Protein AF-0000000082915934 (afdb_homodimer)

Sequence (228 aa):
MSSLVAPVHKVIPGTGFVVDGFRHSQPAATAYFLTHGHSDHYAGITANWCAGPIYCSHITARLILHLLGVQPQYVHGLDLHKPYVIHGTEVTLVEANHCPGAVQLLFRLADGRKMSSLVAPVHKVIPGTGFVVDGFRHSQPAATAYFLTHGHSDHYAGITANWCAGPIYCSHITARLILHLLGVQPQYVHGLDLHKPYVIHGTEVTLVEANHCPGAVQLLFRLADGRK

Structure (mmCIF, N/CA/C/O backbone):
data_AF-0000000082915934-model_v1
#
loop_
_entity.id
_entity.type
_entity.pdbx_description
1 polymer 'Lactamase_B domain-containing protein'
#
loop_
_atom_site.group_PDB
_atom_site.id
_atom_site.type_symbol
_atom_site.label_atom_id
_atom_site.label_alt_id
_atom_site.label_comp_id
_atom_site.label_asym_id
_atom_site.label_entity_id
_atom_site.label_seq_id
_atom_site.pdbx_PDB_ins_code
_atom_site.Cartn_x
_atom_site.Cartn_y
_atom_site.Cartn_z
_atom_site.occupancy
_atom_site.B_iso_or_equiv
_atom_site.auth_seq_id
_atom_site.auth_comp_id
_atom_site.auth_asym_id
_atom_site.auth_atom_id
_atom_site.pdbx_PDB_model_num
ATOM 1 N N . MET A 1 1 ? 21.453 5.77 -7.867 1 22.19 1 MET A N 1
ATOM 2 C CA . MET A 1 1 ? 20.188 6.406 -7.527 1 22.19 1 MET A CA 1
ATOM 3 C C . MET A 1 1 ? 19.062 5.391 -7.508 1 22.19 1 MET A C 1
ATOM 5 O O . MET A 1 1 ? 18.703 4.824 -8.547 1 22.19 1 MET A O 1
ATOM 9 N N . SER A 1 2 ? 18.984 4.527 -6.543 1 27.81 2 SER A N 1
ATOM 10 C CA . SER A 1 2 ? 18.062 3.428 -6.285 1 27.81 2 SER A CA 1
ATOM 11 C C . SER A 1 2 ? 16.625 3.863 -6.492 1 27.81 2 SER A C 1
ATOM 13 O O . SER A 1 2 ? 16.172 4.848 -5.898 1 27.81 2 SER A O 1
ATOM 15 N N . SER A 1 3 ? 16.188 3.824 -7.664 1 30.45 3 SER A N 1
ATOM 16 C CA . SER A 1 3 ? 14.812 4.285 -7.852 1 30.45 3 SER A CA 1
ATOM 17 C C . SER A 1 3 ? 13.859 3.596 -6.879 1 30.45 3 SER A C 1
ATOM 19 O O . SER A 1 3 ? 13.672 2.381 -6.945 1 30.45 3 SER A O 1
ATOM 21 N N . LEU A 1 4 ? 14.148 3.773 -5.664 1 34.5 4 LEU A N 1
ATOM 22 C CA . LEU A 1 4 ? 13.094 3.434 -4.719 1 34.5 4 LEU A CA 1
ATOM 23 C C . LEU A 1 4 ? 11.719 3.777 -5.285 1 34.5 4 LEU A C 1
ATOM 25 O O . LEU A 1 4 ? 11.547 4.84 -5.891 1 34.5 4 LEU A O 1
ATOM 29 N N . VAL A 1 5 ? 11.258 2.793 -5.934 1 35.69 5 VAL A N 1
ATOM 30 C CA . VAL A 1 5 ? 9.914 3.096 -6.402 1 35.69 5 VAL A CA 1
ATOM 31 C C . VAL A 1 5 ? 9.203 4.004 -5.398 1 35.69 5 VAL A C 1
ATOM 33 O O . VAL A 1 5 ? 9.062 3.65 -4.227 1 35.69 5 VAL A O 1
ATOM 36 N N . ALA A 1 6 ? 9.484 5.242 -5.594 1 41.78 6 ALA A N 1
ATOM 37 C CA . ALA A 1 6 ? 8.75 6.238 -4.816 1 41.78 6 ALA A CA 1
ATOM 38 C C . ALA A 1 6 ? 7.273 5.867 -4.703 1 41.78 6 ALA A C 1
ATOM 40 O O . ALA A 1 6 ? 6.68 5.367 -5.66 1 41.78 6 ALA A O 1
ATOM 41 N N . PRO A 1 7 ? 6.949 5.617 -3.383 1 47.03 7 PRO A N 1
ATOM 42 C CA . PRO A 1 7 ? 5.508 5.398 -3.254 1 47.03 7 PRO A CA 1
ATOM 43 C C . PRO A 1 7 ? 4.688 6.281 -4.191 1 47.03 7 PRO A C 1
ATOM 45 O O . PRO A 1 7 ? 5.039 7.441 -4.414 1 47.03 7 PRO A O 1
ATOM 48 N N . VAL A 1 8 ? 4.121 5.699 -5.102 1 51.69 8 VAL A N 1
ATOM 49 C CA . VAL A 1 8 ? 3.246 6.441 -6 1 51.69 8 VAL A CA 1
ATOM 50 C C . VAL A 1 8 ? 2.168 7.16 -5.195 1 51.69 8 VAL A C 1
ATOM 52 O O . VAL A 1 8 ? 1.48 6.547 -4.375 1 51.69 8 VAL A O 1
ATOM 55 N N . HIS A 1 9 ? 2.449 8.484 -5.02 1 59.03 9 HIS A N 1
ATOM 56 C CA . HIS A 1 9 ? 1.315 9.219 -4.477 1 59.03 9 HIS A CA 1
ATOM 57 C C . HIS A 1 9 ? 0.093 9.094 -5.379 1 59.03 9 HIS A C 1
ATOM 59 O O . HIS A 1 9 ? 0.216 8.734 -6.551 1 59.03 9 HIS A O 1
ATOM 65 N N . LYS A 1 10 ? -1.012 9.086 -4.652 1 74.75 10 LYS A N 1
ATOM 66 C CA . LYS A 1 10 ? -2.258 8.922 -5.398 1 74.75 10 LYS A CA 1
ATOM 67 C C . LYS A 1 10 ? -3.164 10.141 -5.219 1 74.75 10 LYS A C 1
ATOM 69 O O . LYS A 1 10 ? -3.297 10.664 -4.113 1 74.75 10 LYS A O 1
ATOM 74 N N . VAL A 1 11 ? -3.525 10.703 -6.406 1 80.75 11 VAL A N 1
ATOM 75 C CA . VAL A 1 11 ? -4.621 11.664 -6.395 1 80.75 11 VAL A CA 1
ATOM 76 C C . VAL A 1 11 ? -5.953 10.93 -6.52 1 80.75 11 VAL A C 1
ATOM 78 O O . VAL A 1 11 ? -6.102 10.039 -7.355 1 80.75 11 VAL A O 1
ATOM 81 N N . ILE A 1 12 ? -6.82 11.305 -5.617 1 82.56 12 ILE A N 1
ATOM 82 C CA . ILE A 1 12 ? -8.117 10.648 -5.625 1 82.56 12 ILE A CA 1
ATOM 83 C C . ILE A 1 12 ? -9.055 11.367 -6.598 1 82.56 12 ILE A C 1
ATOM 85 O O . ILE A 1 12 ? -9.414 12.523 -6.379 1 82.56 12 ILE A O 1
ATOM 89 N N . PRO A 1 13 ? -9.367 10.68 -7.586 1 82.44 13 PRO A N 1
ATOM 90 C CA . PRO A 1 13 ? -10.219 11.32 -8.586 1 82.44 13 PRO A CA 1
ATOM 91 C C . PRO A 1 13 ? -11.516 11.875 -7.992 1 82.44 13 PRO A C 1
ATOM 93 O O . PRO A 1 13 ? -12.117 11.242 -7.117 1 82.44 13 PRO A O 1
ATOM 96 N N . GLY A 1 14 ? -11.914 13.023 -8.484 1 85.62 14 GLY A N 1
ATOM 97 C CA . GLY A 1 14 ? -13.164 13.625 -8.062 1 85.62 14 GLY A CA 1
ATOM 98 C C . GLY A 1 14 ? -13.047 14.398 -6.766 1 85.62 14 GLY A C 1
ATOM 99 O O . GLY A 1 14 ? -14.039 14.938 -6.262 1 85.62 14 GLY A O 1
ATOM 100 N N . THR A 1 15 ? -11.836 14.312 -6.266 1 89.25 15 THR A N 1
ATOM 101 C CA . THR A 1 15 ? -11.57 15.047 -5.027 1 89.25 15 THR A CA 1
ATOM 102 C C . THR A 1 15 ? -10.305 15.883 -5.152 1 89.25 15 THR A C 1
ATOM 104 O O . THR A 1 15 ? -9.625 15.844 -6.18 1 89.25 15 THR A O 1
ATOM 107 N N . GLY A 1 16 ? -10.055 16.703 -4.277 1 92.44 16 GLY A N 1
ATOM 108 C CA . GLY A 1 16 ? -8.789 17.406 -4.125 1 92.44 16 GLY A CA 1
ATOM 109 C C . GLY A 1 16 ? -7.832 16.703 -3.176 1 92.44 16 GLY A C 1
ATOM 110 O O . GLY A 1 16 ? -6.973 17.344 -2.57 1 92.44 16 GLY A O 1
ATOM 111 N N . PHE A 1 17 ? -8.023 15.398 -2.994 1 93.44 17 PHE A N 1
ATOM 112 C CA . PHE A 1 17 ? -7.25 14.664 -2 1 93.44 17 PHE A CA 1
ATOM 113 C C . PHE A 1 17 ? -5.957 14.125 -2.605 1 93.44 17 PHE A C 1
ATOM 115 O O . PHE A 1 17 ? -5.957 13.617 -3.729 1 93.44 17 PHE A O 1
ATOM 122 N N . VAL A 1 18 ? -4.875 14.266 -1.933 1 92.94 18 VAL A N 1
ATOM 123 C CA . VAL A 1 18 ? -3.582 13.703 -2.301 1 92.94 18 VAL A CA 1
ATOM 124 C C . VAL A 1 18 ? -3.123 12.719 -1.228 1 92.94 18 VAL A C 1
ATOM 126 O O . VAL A 1 18 ? -3.066 13.062 -0.044 1 92.94 18 VAL A O 1
ATOM 129 N N . VAL A 1 19 ? -2.836 11.539 -1.636 1 91.12 19 VAL A N 1
ATOM 130 C CA . VAL A 1 19 ? -2.391 10.5 -0.707 1 91.12 19 VAL A CA 1
ATOM 131 C C . VAL A 1 19 ? -0.891 10.273 -0.87 1 91.12 19 VAL A C 1
ATOM 133 O O . VAL A 1 19 ? -0.419 9.961 -1.967 1 91.12 19 VAL A O 1
ATOM 136 N N . ASP A 1 20 ? -0.131 10.477 0.195 1 90.5 20 ASP A N 1
ATOM 137 C CA . ASP A 1 20 ? 1.3 10.203 0.297 1 90.5 20 ASP A CA 1
ATOM 138 C C . ASP A 1 20 ? 2.09 11.039 -0.707 1 90.5 20 ASP A C 1
ATOM 140 O O . ASP A 1 20 ? 3.115 10.586 -1.227 1 90.5 20 ASP A O 1
ATOM 144 N N . GLY A 1 21 ? 1.532 12.148 -1.042 1 91.94 21 GLY A N 1
ATOM 145 C CA . GLY A 1 21 ? 2.184 13.102 -1.925 1 91.94 21 GLY A CA 1
ATOM 146 C C . GLY A 1 21 ? 2.393 14.461 -1.285 1 91.94 21 GLY A C 1
ATOM 147 O O . GLY A 1 21 ? 1.453 15.25 -1.179 1 91.94 21 GLY A O 1
ATOM 148 N N . PHE A 1 22 ? 3.695 14.758 -0.917 1 93.62 22 PHE A N 1
ATOM 149 C CA . PHE A 1 22 ? 3.924 15.969 -0.143 1 93.62 22 PHE A CA 1
ATOM 150 C C . PHE A 1 22 ? 5.051 16.797 -0.75 1 93.62 22 PHE A C 1
ATOM 152 O O . PHE A 1 22 ? 5.324 17.906 -0.3 1 93.62 22 PHE A O 1
ATOM 159 N N . ARG A 1 23 ? 5.691 16.219 -1.795 1 88.81 23 ARG A N 1
ATOM 160 C CA . ARG A 1 23 ? 6.871 16.891 -2.34 1 88.81 23 ARG A CA 1
ATOM 161 C C . ARG A 1 23 ? 6.477 18.062 -3.232 1 88.81 23 ARG A C 1
ATOM 163 O O . ARG A 1 23 ? 7.191 19.062 -3.311 1 88.81 23 ARG A O 1
ATOM 170 N N . HIS A 1 24 ? 5.398 17.859 -3.928 1 81.38 24 HIS A N 1
ATOM 171 C CA . HIS A 1 24 ? 4.969 18.906 -4.844 1 81.38 24 HIS A CA 1
ATOM 172 C C . HIS A 1 24 ? 3.609 19.469 -4.449 1 81.38 24 HIS A C 1
ATOM 174 O O . HIS A 1 24 ? 2.711 18.719 -4.062 1 81.38 24 HIS A O 1
ATOM 180 N N . SER A 1 25 ? 3.68 20.719 -4.301 1 73.12 25 SER A N 1
ATOM 181 C CA . SER A 1 25 ? 2.383 21.328 -4.066 1 73.12 25 SER A CA 1
ATOM 182 C C . SER A 1 25 ? 1.411 21.047 -5.203 1 73.12 25 SER A C 1
ATOM 184 O O . SER A 1 25 ? 1.8 21.047 -6.375 1 73.12 25 SER A O 1
ATOM 186 N N . GLN A 1 26 ? 0.31 20.547 -4.777 1 79.19 26 GLN A N 1
ATOM 187 C CA . GLN A 1 26 ? -0.788 20.344 -5.719 1 79.19 26 GLN A CA 1
ATOM 188 C C . GLN A 1 26 ? -1.831 21.453 -5.582 1 79.19 26 GLN A C 1
ATOM 190 O O . GLN A 1 26 ? -2.594 21.484 -4.613 1 79.19 26 GLN A O 1
ATOM 195 N N . PRO A 1 27 ? -1.809 22.453 -6.555 1 81.88 27 PRO A N 1
ATOM 196 C CA . PRO A 1 27 ? -2.678 23.625 -6.422 1 81.88 27 PRO A CA 1
ATOM 197 C C . PRO A 1 27 ? -4.133 23.25 -6.141 1 81.88 27 PRO A C 1
ATOM 199 O O . PRO A 1 27 ? -4.836 23.984 -5.438 1 81.88 27 PRO A O 1
ATOM 202 N N . ALA A 1 28 ? -4.547 22.156 -6.586 1 88.5 28 ALA A N 1
ATOM 203 C CA . ALA A 1 28 ? -5.953 21.812 -6.43 1 88.5 28 ALA A CA 1
ATOM 204 C C . ALA A 1 28 ? -6.172 20.953 -5.18 1 88.5 28 ALA A C 1
ATOM 206 O O . ALA A 1 28 ? -7.309 20.609 -4.844 1 88.5 28 ALA A O 1
ATOM 207 N N . ALA A 1 29 ? -5.098 20.75 -4.48 1 93.56 29 ALA A N 1
ATOM 208 C CA . ALA A 1 29 ? -5.23 19.859 -3.326 1 93.56 29 ALA A CA 1
ATOM 209 C C . ALA A 1 29 ? -5.93 20.578 -2.17 1 93.56 29 ALA A C 1
ATOM 211 O O . ALA A 1 29 ? -5.57 21.703 -1.821 1 93.56 29 ALA A O 1
ATOM 212 N N . THR A 1 30 ? -6.906 19.984 -1.609 1 95.19 30 THR A N 1
ATOM 213 C CA . THR A 1 30 ? -7.641 20.531 -0.477 1 95.19 30 THR A CA 1
ATOM 214 C C . THR A 1 30 ? -7.348 19.75 0.794 1 95.19 30 THR A C 1
ATOM 216 O O . THR A 1 30 ? -7.613 20.219 1.901 1 95.19 30 THR A O 1
ATOM 219 N N . ALA A 1 31 ? -6.836 18.578 0.621 1 96.88 31 ALA A N 1
ATOM 220 C CA . ALA A 1 31 ? -6.512 17.734 1.761 1 96.88 31 ALA A CA 1
ATOM 221 C C . ALA A 1 31 ? -5.414 16.734 1.403 1 96.88 31 ALA A C 1
ATOM 223 O O . ALA A 1 31 ? -5.379 16.219 0.284 1 96.88 31 ALA A O 1
ATOM 224 N N . TYR A 1 32 ? -4.551 16.484 2.318 1 96.5 32 TYR A N 1
ATOM 225 C CA . TYR A 1 32 ? -3.475 15.508 2.184 1 96.5 32 TYR A CA 1
ATOM 226 C C . TYR A 1 32 ? -3.648 14.367 3.18 1 96.5 32 TYR A C 1
ATOM 228 O O . TYR A 1 32 ? -4.113 14.578 4.301 1 96.5 32 TYR A O 1
ATOM 236 N N . PHE A 1 33 ? -3.281 13.148 2.756 1 96.5 33 PHE A N 1
ATOM 237 C CA . PHE A 1 33 ? -3.379 11.969 3.609 1 96.5 33 PHE A CA 1
ATOM 238 C C . PHE A 1 33 ? -2.045 11.234 3.668 1 96.5 33 PHE A C 1
ATOM 240 O O . PHE A 1 33 ? -1.408 11.016 2.637 1 96.5 33 PHE A O 1
ATOM 247 N N . LEU A 1 34 ? -1.629 10.953 4.848 1 94.31 34 LEU A N 1
ATOM 248 C CA . LEU A 1 34 ? -0.438 10.133 5.062 1 94.31 34 LEU A CA 1
ATOM 249 C C . LEU A 1 34 ? -0.815 8.75 5.582 1 94.31 34 LEU A C 1
ATOM 251 O O . LEU A 1 34 ? -1.413 8.625 6.652 1 94.31 34 LEU A O 1
ATOM 255 N N . THR A 1 35 ? -0.44 7.754 4.848 1 88.62 35 THR A N 1
ATOM 256 C CA . THR A 1 35 ? -0.895 6.402 5.164 1 88.62 35 THR A CA 1
ATOM 257 C C . THR A 1 35 ? -0.06 5.801 6.289 1 88.62 35 THR A C 1
ATOM 259 O O . THR A 1 35 ? -0.582 5.07 7.133 1 88.62 35 THR A O 1
ATOM 262 N N . HIS A 1 36 ? 1.271 6.066 6.348 1 86.56 36 HIS A N 1
ATOM 263 C CA . HIS A 1 36 ? 2.131 5.555 7.41 1 86.56 36 HIS A CA 1
ATOM 264 C C . HIS A 1 36 ? 3.436 6.34 7.488 1 86.56 36 HIS A C 1
ATOM 266 O O . HIS A 1 36 ? 3.711 7.18 6.629 1 86.56 36 HIS A O 1
ATOM 272 N N . GLY A 1 37 ? 4.234 6.02 8.508 1 87.25 37 GLY A N 1
ATOM 273 C CA . GLY A 1 37 ? 5.359 6.855 8.898 1 87.25 37 GLY A CA 1
ATOM 274 C C . GLY A 1 37 ? 6.656 6.457 8.219 1 87.25 37 GLY A C 1
ATOM 275 O O . GLY A 1 37 ? 7.727 6.52 8.828 1 87.25 37 GLY A O 1
ATOM 276 N N . HIS A 1 38 ? 6.609 5.965 7.117 1 81.94 38 HIS A N 1
ATOM 277 C CA . HIS A 1 38 ? 7.855 5.746 6.395 1 81.94 38 HIS A CA 1
ATOM 278 C C . HIS A 1 38 ? 8.305 7.012 5.676 1 81.94 38 HIS A C 1
ATOM 280 O O . HIS A 1 38 ? 7.484 7.742 5.117 1 81.94 38 HIS A O 1
ATOM 286 N N . SER A 1 39 ? 9.602 7.164 5.566 1 84.25 39 SER A N 1
ATOM 287 C CA . SER A 1 39 ? 10.203 8.398 5.078 1 84.25 39 SER A CA 1
ATOM 288 C C . SER A 1 39 ? 9.836 8.656 3.619 1 84.25 39 SER A C 1
ATOM 290 O O . SER A 1 39 ? 9.625 9.805 3.219 1 84.25 39 SER A O 1
ATOM 292 N N . ASP A 1 40 ? 9.773 7.672 2.793 1 79.56 40 ASP A N 1
ATOM 293 C CA . ASP A 1 40 ? 9.414 7.844 1.388 1 79.56 40 ASP A CA 1
ATOM 294 C C . ASP A 1 40 ? 7.961 8.281 1.239 1 79.56 40 ASP A C 1
ATOM 296 O O . ASP A 1 40 ? 7.578 8.852 0.213 1 79.56 40 ASP A O 1
ATOM 300 N N . HIS A 1 41 ? 7.074 8.078 2.209 1 86.88 41 HIS A N 1
ATOM 301 C CA . HIS A 1 41 ? 5.672 8.484 2.16 1 86.88 41 HIS A CA 1
ATOM 302 C C . HIS A 1 41 ? 5.484 9.891 2.721 1 86.88 41 HIS A C 1
ATOM 304 O O . HIS A 1 41 ? 4.605 10.625 2.268 1 86.88 41 HIS A O 1
ATOM 310 N N . TYR A 1 42 ? 6.242 10.234 3.709 1 92 42 TYR A N 1
ATOM 311 C CA . TYR A 1 42 ? 6.055 11.57 4.254 1 92 42 TYR A CA 1
ATOM 312 C C . TYR A 1 42 ? 7.09 12.539 3.689 1 92 42 TYR A C 1
ATOM 314 O O . TYR A 1 42 ? 7.191 13.68 4.145 1 92 42 TYR A O 1
ATOM 322 N N . ALA A 1 43 ? 7.875 12.047 2.789 1 91.12 43 ALA A N 1
ATOM 323 C CA . ALA A 1 43 ? 8.844 12.93 2.154 1 91.12 43 ALA A CA 1
ATOM 324 C C . ALA A 1 43 ? 8.172 14.195 1.627 1 91.12 43 ALA A C 1
ATOM 326 O O . ALA A 1 43 ? 7.168 14.117 0.912 1 91.12 43 ALA A O 1
ATOM 327 N N . GLY A 1 44 ? 8.688 15.352 1.938 1 93.88 44 GLY A N 1
ATOM 328 C CA . GLY A 1 44 ? 8.109 16.625 1.544 1 93.88 44 GLY A CA 1
ATOM 329 C C . GLY A 1 44 ? 7.477 17.375 2.701 1 93.88 44 GLY A C 1
ATOM 330 O O . GLY A 1 44 ? 7.246 18.578 2.613 1 93.88 44 GLY A O 1
ATOM 331 N N . ILE A 1 45 ? 7.148 16.625 3.666 1 96 45 ILE A N 1
ATOM 332 C CA . ILE A 1 45 ? 6.664 17.281 4.879 1 96 45 ILE A CA 1
ATOM 333 C C . ILE A 1 45 ? 7.844 17.844 5.664 1 96 45 ILE A C 1
ATOM 335 O O . ILE A 1 45 ? 8.812 17.141 5.938 1 96 45 ILE A O 1
ATOM 339 N N . THR A 1 46 ? 7.734 19.125 5.934 1 95.62 46 THR A N 1
ATOM 340 C CA . THR A 1 46 ? 8.75 19.812 6.719 1 95.62 46 THR A CA 1
ATOM 341 C C . THR A 1 46 ? 8.109 20.672 7.801 1 95.62 46 THR A C 1
ATOM 343 O O . THR A 1 46 ? 6.887 20.797 7.855 1 95.62 46 THR A O 1
ATOM 346 N N . ALA A 1 47 ? 8.969 21.266 8.625 1 96.44 47 ALA A N 1
ATOM 347 C CA . ALA A 1 47 ? 8.484 22.172 9.664 1 96.44 47 ALA A CA 1
ATOM 348 C C . ALA A 1 47 ? 7.785 23.375 9.062 1 96.44 47 ALA A C 1
ATOM 350 O O . ALA A 1 47 ? 6.992 24.047 9.734 1 96.44 47 ALA A O 1
ATOM 351 N N . ASN A 1 48 ? 8.047 23.609 7.789 1 95.69 48 ASN A N 1
ATOM 352 C CA . ASN A 1 48 ? 7.465 24.766 7.117 1 95.69 48 ASN A CA 1
ATOM 353 C C . ASN A 1 48 ? 6.25 24.375 6.281 1 95.69 48 ASN A C 1
ATOM 355 O O . ASN A 1 48 ? 5.746 25.188 5.496 1 95.69 48 ASN A O 1
ATOM 359 N N . TRP A 1 49 ? 5.848 23.141 6.434 1 96.44 49 TRP A N 1
ATOM 360 C CA . TRP A 1 49 ? 4.672 22.703 5.684 1 96.44 49 TRP A CA 1
ATOM 361 C C . TRP A 1 49 ? 3.508 23.672 5.879 1 96.44 49 TRP A C 1
ATOM 363 O O . TRP A 1 49 ? 3.17 24.016 7.012 1 96.44 49 TRP A O 1
ATOM 373 N N . CYS A 1 50 ? 2.932 24.047 4.738 1 94.75 50 CYS A N 1
ATOM 374 C CA . CYS A 1 50 ? 1.793 24.969 4.793 1 94.75 50 CYS A CA 1
ATOM 375 C C . CYS A 1 50 ? 0.863 24.75 3.607 1 94.75 50 CYS A C 1
ATOM 377 O O . CYS A 1 50 ? 0.05 25.609 3.281 1 94.75 50 CYS A O 1
ATOM 379 N N . ALA A 1 51 ? 0.977 23.641 2.977 1 94.75 51 ALA A N 1
ATOM 380 C CA . ALA A 1 51 ? 0.238 23.391 1.741 1 94.75 51 ALA A CA 1
ATOM 381 C C . ALA A 1 51 ? -1.205 23 2.035 1 94.75 51 ALA A C 1
ATOM 383 O O . ALA A 1 51 ? -2.072 23.094 1.162 1 94.75 51 ALA A O 1
ATOM 384 N N . GLY A 1 52 ? -1.503 22.531 3.227 1 95.88 52 GLY A N 1
ATOM 385 C CA . GLY A 1 52 ? -2.854 22.125 3.574 1 95.88 52 GLY A CA 1
ATOM 386 C C . GLY A 1 52 ? -2.898 21.094 4.691 1 95.88 52 GLY A C 1
ATOM 387 O O . GLY A 1 52 ? -1.854 20.688 5.203 1 95.88 52 GLY A O 1
ATOM 388 N N . PRO A 1 53 ? -4.082 20.781 5.098 1 97.75 53 PRO A N 1
ATOM 389 C CA . PRO A 1 53 ? -4.219 19.828 6.203 1 97.75 53 PRO A CA 1
ATOM 390 C C . PRO A 1 53 ? -3.736 18.422 5.836 1 97.75 53 PRO A C 1
ATOM 392 O O . PRO A 1 53 ? -3.951 17.969 4.711 1 97.75 53 PRO A O 1
ATOM 395 N N . ILE A 1 54 ? -3.088 17.766 6.766 1 97.88 54 ILE A N 1
ATOM 396 C CA . ILE A 1 54 ? -2.631 16.391 6.656 1 97.88 54 ILE A CA 1
ATOM 397 C C . ILE A 1 54 ? -3.459 15.5 7.578 1 97.88 54 ILE A C 1
ATOM 399 O O . ILE A 1 54 ? -3.461 15.688 8.797 1 97.88 54 ILE A O 1
ATOM 403 N N . TYR A 1 55 ? -4.145 14.547 7.066 1 98.44 55 TYR A N 1
ATOM 404 C CA . TYR A 1 55 ? -4.902 13.57 7.84 1 98.44 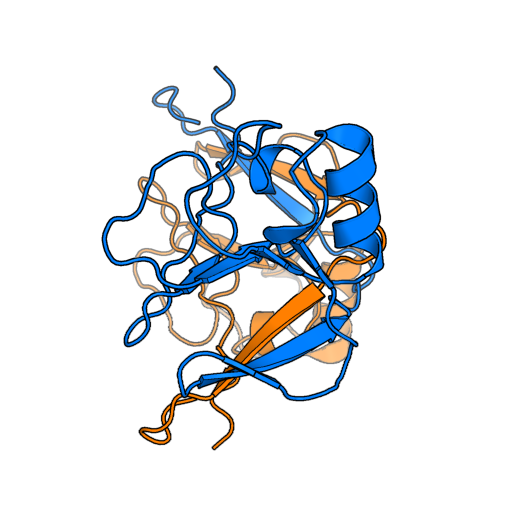55 TYR A CA 1
ATOM 405 C C . TYR A 1 55 ? -4.172 12.234 7.898 1 98.44 55 TYR A C 1
ATOM 407 O O . TYR A 1 55 ? -3.6 11.789 6.902 1 98.44 55 TYR A O 1
ATOM 415 N N . CYS A 1 56 ? -4.168 11.672 9.023 1 97.44 56 CYS A N 1
ATOM 416 C CA . CYS A 1 56 ? -3.512 10.391 9.25 1 97.44 56 CYS A CA 1
ATOM 417 C C . CYS A 1 56 ? -3.949 9.773 10.57 1 97.44 56 CYS A C 1
ATOM 419 O O . CYS A 1 56 ? -4.867 10.281 11.219 1 97.44 56 CYS A O 1
ATOM 421 N N . SER A 1 57 ? -3.418 8.602 10.906 1 96.25 57 SER A N 1
ATOM 422 C CA . SER A 1 57 ? -3.717 8.031 12.211 1 96.25 57 SER A CA 1
ATOM 423 C C . SER A 1 57 ? -3.102 8.859 13.336 1 96.25 57 SER A C 1
ATOM 425 O O . SER A 1 57 ? -2.176 9.641 13.102 1 96.25 57 SER A O 1
ATOM 427 N N . HIS A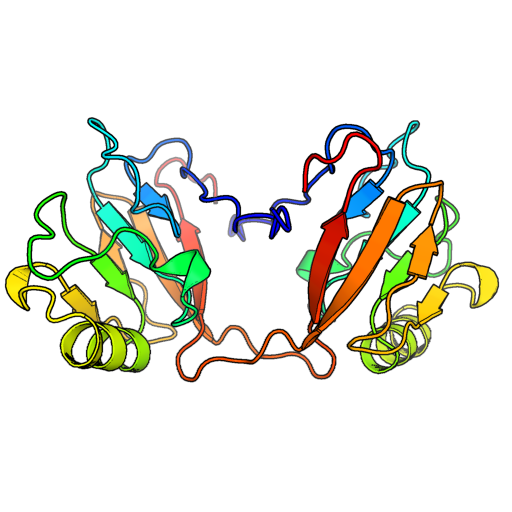 1 58 ? -3.609 8.641 14.531 1 97.44 58 HIS A N 1
ATOM 428 C CA . HIS A 1 58 ? -3.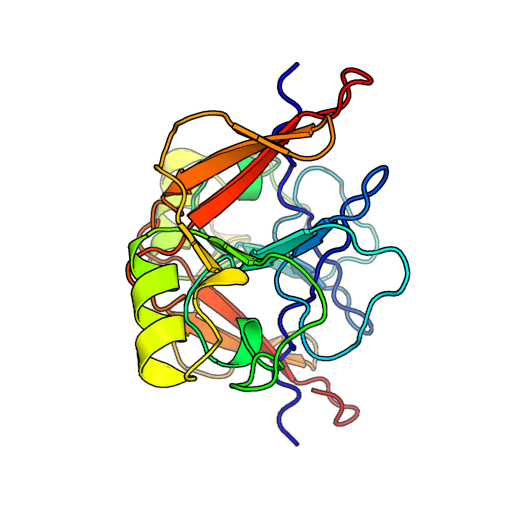07 9.367 15.672 1 97.44 58 HIS A CA 1
ATOM 429 C C . HIS A 1 58 ? -1.594 9.055 15.883 1 97.44 58 HIS A C 1
ATOM 431 O O . HIS A 1 58 ? -0.804 9.938 16.203 1 97.44 58 HIS A O 1
ATOM 437 N N . ILE A 1 59 ? -1.27 7.836 15.734 1 94.25 59 ILE A N 1
ATOM 438 C CA . ILE A 1 59 ? 0.113 7.422 15.953 1 94.25 59 ILE A CA 1
ATOM 439 C C . ILE A 1 59 ? 1.016 8.086 14.914 1 94.25 59 ILE A C 1
ATOM 441 O O . ILE A 1 59 ? 2.062 8.641 15.25 1 94.25 59 ILE A O 1
ATOM 445 N N . THR A 1 60 ? 0.631 8.055 13.664 1 95 60 THR A N 1
ATOM 446 C CA . THR A 1 60 ? 1.388 8.688 12.594 1 95 60 THR A CA 1
ATOM 447 C C . THR A 1 60 ? 1.47 10.195 12.805 1 95 60 THR A C 1
ATOM 449 O O . THR A 1 60 ? 2.508 10.805 12.547 1 95 60 THR A O 1
ATOM 452 N N . ALA A 1 61 ? 0.368 10.797 13.281 1 97.81 61 ALA A N 1
ATOM 453 C CA . ALA A 1 61 ? 0.359 12.219 13.594 1 97.81 61 ALA A CA 1
ATOM 454 C C . ALA A 1 61 ? 1.438 12.562 14.617 1 97.81 61 ALA A C 1
ATOM 456 O O . ALA A 1 61 ? 2.215 13.5 14.414 1 97.81 61 ALA A O 1
ATOM 457 N N . ARG A 1 62 ? 1.483 11.828 15.672 1 96.38 62 ARG A N 1
ATOM 458 C CA . ARG A 1 62 ? 2.484 12.062 16.703 1 96.38 62 ARG A CA 1
ATOM 459 C C . ARG A 1 62 ? 3.895 11.961 16.141 1 96.38 62 ARG A C 1
ATOM 461 O O . ARG A 1 62 ? 4.766 12.758 16.484 1 96.38 62 ARG A O 1
ATOM 468 N N . LEU A 1 63 ? 4.07 10.945 15.336 1 93.88 63 LEU A N 1
ATOM 469 C CA . LEU A 1 63 ? 5.375 10.719 14.727 1 93.88 63 LEU A CA 1
ATOM 470 C C . LEU A 1 63 ? 5.824 11.945 13.938 1 93.88 63 LEU A C 1
ATOM 472 O O . LEU A 1 63 ? 6.934 12.445 14.133 1 93.88 63 LEU A O 1
ATOM 476 N N . ILE A 1 64 ? 4.965 12.477 13.039 1 96 64 ILE A N 1
ATOM 477 C CA . ILE A 1 64 ? 5.434 13.531 12.148 1 96 64 ILE A CA 1
ATOM 478 C C . ILE A 1 64 ? 5.523 14.852 12.914 1 96 64 ILE A C 1
ATOM 480 O O . ILE A 1 64 ? 6.34 15.711 12.586 1 96 64 ILE A O 1
ATOM 484 N N . LEU A 1 65 ? 4.688 15.039 13.922 1 97.44 65 LEU A N 1
ATOM 485 C CA . LEU A 1 65 ? 4.836 16.203 14.789 1 97.44 65 LEU A CA 1
ATOM 486 C C . LEU A 1 65 ? 6.188 16.188 15.492 1 97.44 65 LEU A C 1
ATOM 488 O O . LEU A 1 65 ? 6.887 17.203 15.531 1 97.44 65 LEU A O 1
ATOM 492 N N . HIS A 1 66 ? 6.559 15.039 15.891 1 96.56 66 HIS A N 1
ATOM 493 C CA . HIS A 1 66 ? 7.766 14.906 16.688 1 96.56 66 HIS A CA 1
ATOM 494 C C . HIS A 1 66 ? 9.008 14.852 15.812 1 96.56 66 HIS A C 1
ATOM 496 O O . HIS A 1 66 ? 10.008 15.516 16.094 1 96.56 66 HIS A O 1
ATOM 502 N N . LEU A 1 67 ? 8.961 14.141 14.781 1 95.56 67 LEU A N 1
ATOM 503 C CA . LEU A 1 67 ? 10.141 13.859 13.961 1 95.56 67 LEU A CA 1
ATOM 504 C C . LEU A 1 67 ? 10.406 14.984 12.977 1 95.56 67 LEU A C 1
ATOM 506 O O . LEU A 1 67 ? 11.562 15.336 12.727 1 95.56 67 LEU A O 1
ATOM 510 N N . LEU A 1 68 ? 9.344 15.625 12.5 1 96.12 68 LEU A N 1
ATOM 511 C CA . LEU A 1 68 ? 9.531 16.547 11.398 1 96.12 68 LEU A CA 1
ATOM 512 C C . LEU A 1 68 ? 9.266 17.984 11.836 1 96.12 68 LEU A C 1
ATOM 514 O O . LEU A 1 68 ? 9.625 18.938 11.133 1 96.12 68 LEU A O 1
ATOM 518 N N . GLY A 1 69 ? 8.57 18.109 12.891 1 96.31 69 GLY A N 1
ATOM 519 C CA . GLY A 1 69 ? 8.32 19.438 13.43 1 96.31 69 GLY A CA 1
ATOM 520 C C . GLY A 1 69 ? 7.238 20.188 12.68 1 96.31 69 GLY A C 1
ATOM 521 O O . GLY A 1 69 ? 7.227 21.422 12.664 1 96.31 69 GLY A O 1
ATOM 522 N N . VAL A 1 70 ? 6.453 19.484 12.039 1 96.69 70 VAL A N 1
ATOM 523 C CA . VAL A 1 70 ? 5.34 20.094 11.328 1 96.69 70 VAL A CA 1
ATOM 524 C C . VAL A 1 70 ? 4.449 20.844 12.32 1 96.69 70 VAL A C 1
ATOM 526 O O . VAL A 1 70 ? 4.234 20.391 13.445 1 96.69 70 VAL A O 1
ATOM 529 N N . GLN A 1 71 ? 3.918 22.031 11.844 1 96.94 71 GLN A N 1
ATOM 530 C C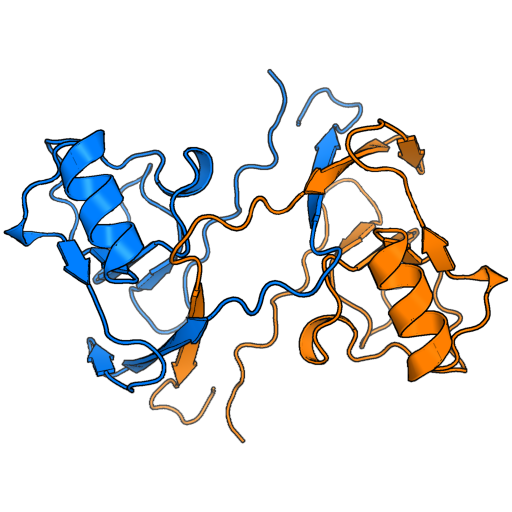A . GLN A 1 71 ? 3.041 22.812 12.711 1 96.94 71 GLN A CA 1
ATOM 531 C C . GLN A 1 71 ? 1.762 22.047 13.031 1 96.94 71 GLN A C 1
ATOM 533 O O . GLN A 1 71 ? 1.094 21.531 12.133 1 96.94 71 GLN A O 1
ATOM 538 N N . PRO A 1 72 ? 1.377 22 14.305 1 97.94 72 PRO A N 1
ATOM 539 C CA . PRO A 1 72 ? 0.245 21.172 14.75 1 97.94 72 PRO A CA 1
ATOM 540 C C . PRO A 1 72 ? -1.059 21.547 14.047 1 97.94 72 PRO A C 1
ATOM 542 O O . PRO A 1 72 ? -1.928 20.688 13.859 1 97.94 72 PRO A O 1
ATOM 545 N N . GLN A 1 73 ? -1.143 22.766 13.617 1 97.94 73 GLN A N 1
ATOM 546 C CA . GLN A 1 73 ? -2.396 23.203 13.008 1 97.94 73 GLN A CA 1
ATOM 547 C C . GLN A 1 73 ? -2.658 22.453 11.695 1 97.94 73 GLN A C 1
ATOM 549 O O . GLN A 1 73 ? -3.797 22.391 11.234 1 97.94 73 GLN A O 1
ATOM 554 N N . TYR A 1 74 ? -1.654 21.844 11.07 1 97.88 74 TYR A N 1
ATOM 555 C CA . TYR A 1 74 ? -1.813 21.188 9.781 1 97.88 74 TYR A CA 1
ATOM 556 C C . TYR A 1 74 ? -1.991 19.688 9.953 1 97.88 74 TYR A C 1
ATOM 558 O O . TYR A 1 74 ? -2.273 18.969 8.984 1 97.88 74 TYR A O 1
ATOM 566 N N . VAL A 1 75 ? -1.835 19.156 11.141 1 98.56 75 VAL A N 1
ATOM 567 C CA . VAL A 1 75 ? -1.824 17.719 11.352 1 98.56 75 VAL A CA 1
ATOM 568 C C . VAL A 1 75 ? -3.096 17.297 12.086 1 98.56 75 VAL A C 1
ATOM 570 O O . VAL A 1 75 ? -3.387 17.781 13.18 1 98.56 75 VAL A O 1
ATOM 573 N N . HIS A 1 76 ? -3.797 16.391 11.477 1 98.62 76 HIS A N 1
ATOM 574 C CA . HIS A 1 76 ? -5.066 15.914 12.016 1 98.62 76 HIS A CA 1
ATOM 575 C C . HIS A 1 76 ? -5.086 14.398 12.141 1 98.62 76 HIS A C 1
ATOM 577 O O . HIS A 1 76 ? -5.25 13.688 11.148 1 98.62 76 HIS A O 1
ATOM 583 N N . GLY A 1 77 ? -4.938 13.891 13.383 1 98.38 77 GLY A N 1
ATOM 584 C CA . GLY A 1 77 ? -5.109 12.477 13.656 1 98.38 77 GLY A CA 1
ATOM 585 C C . GLY A 1 77 ? -6.562 12.039 13.68 1 98.38 77 GLY A C 1
ATOM 586 O O . GLY A 1 77 ? -7.406 12.703 14.289 1 98.38 77 GLY A O 1
ATOM 587 N N . LEU A 1 78 ? -6.852 11.023 12.977 1 98.19 78 LEU A N 1
ATOM 588 C CA . LEU A 1 78 ? -8.219 10.508 12.938 1 98.19 78 LEU A CA 1
ATOM 589 C C . LEU A 1 78 ? -8.312 9.156 13.641 1 98.19 78 LEU A C 1
ATOM 591 O O . LEU A 1 78 ? -7.344 8.391 13.648 1 98.19 78 LEU A O 1
ATOM 595 N N . ASP A 1 79 ? -9.469 8.859 14.211 1 96.88 79 ASP A N 1
ATOM 596 C CA . ASP A 1 79 ? -9.727 7.543 14.789 1 96.88 79 ASP A CA 1
ATOM 597 C C . ASP A 1 79 ? -9.859 6.48 13.695 1 96.88 79 ASP A C 1
ATOM 599 O O . ASP A 1 79 ? -10.367 6.762 12.609 1 96.88 79 ASP A O 1
ATOM 603 N N . LEU A 1 80 ? -9.438 5.344 14.086 1 92.62 80 LEU A N 1
ATOM 604 C CA . LEU A 1 80 ? -9.625 4.207 13.188 1 92.62 80 LEU A CA 1
ATOM 605 C C . LEU A 1 80 ? -11.078 3.744 13.203 1 92.62 80 LEU A C 1
ATOM 607 O O . LEU A 1 80 ? -11.766 3.865 14.219 1 92.62 80 LEU A O 1
ATOM 611 N N . HIS A 1 81 ? -11.484 3.318 12.109 1 92.75 81 HIS A N 1
ATOM 612 C CA . HIS A 1 81 ? -12.789 2.688 11.945 1 92.75 81 HIS A CA 1
ATOM 613 C C . HIS A 1 81 ? -13.914 3.674 12.219 1 92.75 81 HIS A C 1
ATOM 615 O O . HIS A 1 81 ? -15.008 3.275 12.633 1 92.75 81 HIS A O 1
ATOM 621 N N . LYS A 1 82 ? -13.648 4.902 12.188 1 96.62 82 LYS A N 1
ATOM 622 C CA . LYS A 1 82 ? -14.648 5.961 12.305 1 96.62 82 LYS A CA 1
ATOM 623 C C . LYS A 1 82 ? -14.727 6.785 11.023 1 96.62 82 LYS A C 1
ATOM 625 O O . LYS A 1 82 ? -13.719 7.332 10.57 1 96.62 82 LYS A O 1
ATOM 630 N N . PRO A 1 83 ? -15.953 6.852 10.398 1 95.69 83 PRO A N 1
ATOM 631 C CA . PRO A 1 83 ? -16.094 7.676 9.195 1 95.69 83 PRO A CA 1
ATOM 632 C C . PRO A 1 83 ? -16.047 9.172 9.5 1 95.69 83 PRO A C 1
ATOM 634 O O . PRO A 1 83 ? -16.625 9.625 10.492 1 95.69 83 PRO A O 1
ATOM 637 N N . TYR A 1 84 ? -15.297 9.938 8.742 1 97.62 84 TYR A N 1
ATOM 638 C CA . TYR A 1 84 ? -15.234 11.391 8.773 1 97.62 84 TYR A CA 1
ATOM 639 C C . TYR A 1 84 ? -15.633 11.984 7.426 1 97.62 84 TYR A C 1
ATOM 641 O O . TYR A 1 84 ? -15.266 11.453 6.375 1 97.62 84 TYR A O 1
ATOM 649 N N . VAL A 1 85 ? -16.438 13.023 7.414 1 96.44 85 VAL A N 1
ATOM 650 C CA . VAL A 1 85 ? -16.719 13.734 6.172 1 96.44 85 VAL A CA 1
ATOM 651 C C . VAL A 1 85 ? -15.727 14.891 6.004 1 96.44 85 VAL A C 1
ATOM 653 O O . VAL A 1 85 ? -15.727 15.836 6.797 1 96.44 85 VAL A O 1
ATOM 656 N N . ILE A 1 86 ? -14.852 14.789 4.988 1 96.19 86 ILE A N 1
ATOM 657 C CA . ILE A 1 86 ? -13.852 15.797 4.664 1 96.19 86 ILE A CA 1
ATOM 658 C C . ILE A 1 86 ? -14.102 16.344 3.258 1 96.19 86 ILE A C 1
ATOM 660 O O . ILE A 1 86 ? -14 15.602 2.273 1 96.19 86 ILE A O 1
ATOM 664 N N . HIS A 1 87 ? -14.469 17.578 3.193 1 95 87 HIS A N 1
ATOM 665 C CA . HIS A 1 87 ? -14.773 18.234 1.924 1 95 87 HIS A CA 1
ATOM 666 C C . HIS A 1 87 ? -15.789 17.438 1.125 1 95 87 HIS A C 1
ATOM 668 O O . HIS A 1 87 ? -15.594 17.172 -0.063 1 95 87 HIS A O 1
ATOM 674 N N . GLY A 1 88 ? -16.734 16.906 1.757 1 93.25 88 GLY A N 1
ATOM 675 C CA . GLY A 1 88 ? -17.875 16.25 1.122 1 93.25 88 GLY A CA 1
ATOM 676 C C . GLY A 1 88 ? -17.625 14.789 0.824 1 93.25 88 GLY A C 1
ATOM 677 O O . GLY A 1 88 ? -18.516 14.102 0.293 1 93.25 88 GLY A O 1
ATOM 678 N N . THR A 1 89 ? -16.469 14.297 1.161 1 92.75 89 THR A N 1
ATOM 679 C CA . THR A 1 89 ? -16.109 12.906 0.93 1 92.75 89 THR A CA 1
ATOM 680 C C . THR A 1 89 ? -15.953 12.156 2.254 1 92.75 89 THR A C 1
ATOM 682 O O . THR A 1 89 ? -15.32 12.656 3.182 1 92.75 89 THR A O 1
ATOM 685 N N . GLU A 1 90 ? -16.625 11.031 2.312 1 93.81 90 GLU A N 1
ATOM 686 C CA . GLU A 1 90 ? -16.438 10.211 3.506 1 93.81 90 GLU A CA 1
ATOM 687 C C . GLU A 1 90 ? -15.094 9.484 3.477 1 93.81 90 GLU A C 1
ATOM 689 O O . GLU A 1 90 ? -14.742 8.859 2.475 1 93.81 90 GLU A O 1
ATOM 694 N N . VAL A 1 91 ? -14.398 9.641 4.578 1 94.31 91 VAL A N 1
ATOM 695 C CA . VAL A 1 91 ? -13.086 9.023 4.703 1 94.31 91 VAL A CA 1
ATOM 696 C C . VAL A 1 91 ? -13.039 8.156 5.961 1 94.31 91 VAL A C 1
ATOM 698 O O . VAL A 1 91 ? -13.43 8.602 7.043 1 94.31 91 VAL A O 1
ATOM 701 N N . THR A 1 92 ? -12.625 6.918 5.895 1 92.25 92 THR A N 1
ATOM 702 C CA . THR A 1 92 ? -12.422 6.02 7.023 1 92.25 92 THR A CA 1
ATOM 703 C C . THR A 1 92 ? -11.008 5.441 7.004 1 92.25 92 THR A C 1
ATOM 705 O O . THR A 1 92 ? -10.539 4.973 5.965 1 92.25 92 THR A O 1
ATOM 708 N N . LEU A 1 93 ? -10.336 5.586 8.117 1 91.94 93 LEU A N 1
ATOM 709 C CA . LEU A 1 93 ? -9.062 4.9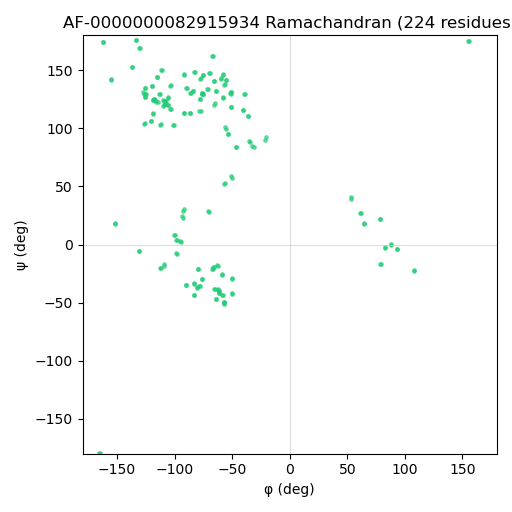02 8.281 1 91.94 93 LEU A CA 1
ATOM 710 C C . LEU A 1 93 ? -9.266 3.473 8.766 1 91.94 93 LEU A C 1
ATOM 712 O O . LEU A 1 93 ? -10.023 3.238 9.719 1 91.94 93 LEU A O 1
ATOM 716 N N . VAL A 1 94 ? -8.648 2.555 8.164 1 84.44 94 VAL A N 1
ATOM 717 C CA . VAL A 1 94 ? -8.672 1.162 8.602 1 84.44 94 VAL A CA 1
ATOM 718 C C . VAL A 1 94 ? -7.238 0.654 8.773 1 84.44 94 VAL A C 1
ATOM 720 O O . VAL A 1 94 ? -6.344 1.042 8.023 1 84.44 94 VAL A O 1
ATOM 723 N N . GLU A 1 95 ? -7.082 -0.056 9.969 1 80.38 95 GLU A N 1
ATOM 724 C CA . GLU A 1 95 ? -5.742 -0.591 10.188 1 80.38 95 GLU A CA 1
ATOM 725 C C . GLU A 1 95 ? -5.254 -1.375 8.977 1 80.38 95 GLU A C 1
ATOM 727 O O . GLU A 1 95 ? -6.016 -2.141 8.375 1 80.38 95 GLU A O 1
ATOM 732 N N . ALA A 1 96 ? -4.164 -0.855 8.438 1 67.75 96 ALA A N 1
ATOM 733 C CA . ALA A 1 96 ? -3.578 -1.659 7.367 1 67.75 96 ALA A CA 1
ATOM 734 C C . ALA A 1 96 ? -3.258 -3.07 7.855 1 67.75 96 ALA A C 1
ATOM 736 O O . ALA A 1 96 ? -2.52 -3.246 8.828 1 67.75 96 ALA A O 1
ATOM 737 N N . ASN A 1 97 ? -4.32 -3.697 8.445 1 59.12 97 ASN A N 1
ATOM 738 C CA . ASN A 1 97 ? -4.105 -5.062 8.906 1 59.12 97 ASN A CA 1
ATOM 739 C C . ASN A 1 97 ? -2.93 -5.719 8.195 1 59.12 97 ASN A C 1
ATOM 741 O O . ASN A 1 97 ? -2.971 -5.922 6.977 1 59.12 97 ASN A O 1
ATOM 745 N N . HIS A 1 98 ? -1.883 -5.441 8.922 1 59.69 98 HIS A N 1
ATOM 746 C CA . HIS A 1 98 ? -0.674 -6.105 8.445 1 59.69 98 HIS A CA 1
ATOM 747 C C . HIS A 1 98 ? -0.889 -7.609 8.312 1 59.69 98 HIS A C 1
ATOM 749 O O . HIS A 1 98 ? -1.482 -8.242 9.188 1 59.69 98 HIS A O 1
ATOM 755 N N . CYS A 1 99 ? -1.214 -7.98 7.129 1 70.5 99 CYS A N 1
ATOM 756 C CA . CYS A 1 99 ? -1.194 -9.414 6.848 1 70.5 99 CYS A CA 1
ATOM 757 C C . CYS A 1 99 ? 0.223 -9.969 6.934 1 70.5 99 CYS A C 1
ATOM 759 O O . CYS A 1 99 ? 1.163 -9.359 6.418 1 70.5 99 CYS A O 1
ATOM 761 N N . PRO A 1 100 ? 0.292 -10.984 7.887 1 76.69 100 PRO A N 1
ATOM 762 C CA . PRO A 1 100 ? 1.592 -11.656 7.855 1 76.69 100 PRO A CA 1
ATOM 763 C C . PRO A 1 100 ? 2.119 -11.859 6.438 1 76.69 100 PRO A C 1
ATOM 765 O O . PRO A 1 100 ? 1.359 -12.234 5.539 1 76.69 100 PRO A O 1
ATOM 768 N N . GLY A 1 101 ? 3.422 -11.414 6.293 1 84.56 101 GLY A N 1
ATOM 769 C CA . GLY A 1 101 ? 4.031 -11.633 4.992 1 84.56 101 GLY A CA 1
ATOM 770 C C . GLY A 1 101 ? 3.867 -10.453 4.051 1 84.56 101 GLY A C 1
ATOM 771 O O . GLY A 1 101 ? 4.344 -10.492 2.914 1 84.56 101 GLY A O 1
ATOM 772 N N . ALA A 1 102 ? 3.148 -9.469 4.504 1 85.19 102 ALA A N 1
ATOM 773 C CA . ALA A 1 102 ? 2.986 -8.281 3.672 1 85.19 102 ALA A CA 1
ATOM 774 C C . ALA A 1 102 ? 4.34 -7.684 3.299 1 85.19 102 ALA A C 1
ATOM 776 O O . ALA A 1 102 ? 5.238 -7.602 4.137 1 85.19 102 ALA A O 1
ATOM 777 N N . VAL A 1 103 ? 4.449 -7.281 2.029 1 85.06 103 VAL A N 1
ATOM 778 C CA . VAL A 1 103 ? 5.746 -6.793 1.566 1 85.06 103 VAL A CA 1
ATOM 779 C C . VAL A 1 103 ? 5.555 -5.539 0.72 1 85.06 103 VAL A C 1
ATOM 781 O O . VAL A 1 103 ? 4.453 -5.273 0.23 1 85.06 103 VAL A O 1
ATOM 784 N N . GLN A 1 104 ? 6.527 -4.73 0.692 1 81.62 104 GLN A N 1
ATOM 785 C CA . GLN A 1 104 ? 6.758 -3.74 -0.353 1 81.62 104 GLN A CA 1
ATOM 786 C C . GLN A 1 104 ? 7.652 -4.301 -1.455 1 81.62 104 GLN A C 1
ATOM 788 O O . GLN A 1 104 ? 8.508 -5.152 -1.196 1 81.62 104 GLN A O 1
ATOM 793 N N . LEU A 1 105 ? 7.43 -3.871 -2.715 1 87.62 105 LEU A N 1
ATOM 794 C CA . LEU A 1 105 ? 8.211 -4.336 -3.854 1 87.62 105 LEU A CA 1
ATOM 795 C C . LEU A 1 105 ? 9.141 -3.236 -4.363 1 87.62 105 LEU A C 1
ATOM 797 O O . LEU A 1 105 ? 8.688 -2.121 -4.641 1 87.62 105 LEU A O 1
ATOM 801 N N . LEU A 1 106 ? 10.391 -3.504 -4.418 1 84.38 106 LEU A N 1
ATOM 802 C CA . LEU A 1 106 ? 11.375 -2.613 -5.023 1 84.38 106 LEU A CA 1
ATOM 803 C C . LEU A 1 106 ? 11.797 -3.127 -6.395 1 84.38 106 LEU A C 1
ATOM 805 O O . LEU A 1 106 ? 12.273 -4.258 -6.523 1 84.38 106 LEU A O 1
ATOM 809 N N . PHE A 1 107 ? 11.508 -2.342 -7.461 1 87.31 107 PHE A N 1
ATOM 810 C CA . PHE A 1 107 ? 11.898 -2.693 -8.82 1 87.31 107 PHE A CA 1
ATOM 811 C C . PHE A 1 107 ? 13.062 -1.831 -9.289 1 87.31 107 PHE A C 1
ATOM 813 O O . PHE A 1 107 ? 13.039 -0.609 -9.125 1 87.31 107 PHE A O 1
ATOM 820 N N . ARG A 1 108 ? 14.086 -2.432 -9.742 1 86.06 108 ARG A N 1
ATOM 821 C CA . ARG A 1 108 ? 15.188 -1.712 -10.383 1 86.06 108 ARG A CA 1
ATOM 822 C C . ARG A 1 108 ? 15.266 -2.049 -11.867 1 86.06 108 ARG A C 1
ATOM 824 O O . ARG A 1 108 ? 15.633 -3.168 -12.234 1 86.06 108 ARG A O 1
ATOM 831 N N . LEU A 1 109 ? 14.781 -1.118 -12.664 1 80.56 109 LEU A N 1
ATOM 832 C CA . LEU A 1 109 ? 14.758 -1.334 -14.109 1 80.56 109 LEU A CA 1
ATOM 833 C C . LEU A 1 109 ? 16.141 -1.123 -14.711 1 80.56 109 LEU A C 1
ATOM 835 O O . LEU A 1 109 ? 16.984 -0.433 -14.125 1 80.56 109 LEU A O 1
ATOM 839 N N . ALA A 1 110 ? 16.453 -1.998 -15.766 1 68.81 110 ALA A N 1
ATOM 840 C CA . ALA A 1 110 ? 17.75 -1.978 -16.422 1 68.81 110 ALA A CA 1
ATOM 841 C C . ALA A 1 110 ? 18.125 -0.56 -16.844 1 68.81 110 ALA A C 1
ATOM 843 O O . ALA A 1 110 ? 19.312 -0.229 -16.938 1 68.81 110 ALA A O 1
ATOM 844 N N . ASP A 1 111 ? 17.219 0.2 -17.391 1 59.06 111 ASP A N 1
ATOM 845 C CA . ASP A 1 111 ? 17.703 1.494 -17.844 1 59.06 111 ASP A CA 1
ATOM 846 C C . ASP A 1 111 ? 18.047 2.404 -16.672 1 59.06 111 ASP A C 1
ATOM 848 O O . ASP A 1 111 ? 18.5 3.537 -16.875 1 59.06 111 ASP A O 1
ATOM 852 N N . GLY A 1 112 ? 18.375 1.897 -15.664 1 51.97 112 GLY A N 1
ATOM 853 C CA . GLY A 1 112 ? 18.906 2.623 -14.523 1 51.97 112 GLY A CA 1
ATOM 854 C C . GLY A 1 112 ? 17.844 3.309 -13.695 1 51.97 112 GLY A C 1
ATOM 855 O O . GLY A 1 112 ? 18.125 3.938 -12.68 1 51.97 112 GLY A O 1
ATOM 856 N N . ARG A 1 113 ? 16.641 3.395 -14.43 1 42.53 113 ARG A N 1
ATOM 857 C CA . ARG A 1 113 ? 15.617 4.098 -13.664 1 42.53 113 ARG A CA 1
ATOM 858 C C . ARG A 1 113 ? 15.016 3.188 -12.602 1 42.53 113 ARG A C 1
ATOM 860 O O . ARG A 1 113 ? 14.883 1.98 -12.805 1 42.53 113 ARG A O 1
ATOM 867 N N . LYS A 1 114 ? 15.227 3.535 -11.531 1 38.59 114 LYS A N 1
ATOM 868 C CA . LYS A 1 114 ? 14.695 2.822 -10.375 1 38.59 114 LYS A CA 1
ATOM 869 C C . LYS A 1 114 ? 13.242 3.193 -10.117 1 38.59 114 LYS A C 1
ATOM 871 O O . LYS A 1 114 ? 12.836 4.336 -10.336 1 38.59 114 LYS A O 1
ATOM 876 N N . MET B 1 1 ? -23 -0.493 -2.857 1 21.8 1 MET B N 1
ATOM 877 C CA . MET B 1 1 ? -21.781 -0.995 -3.486 1 21.8 1 MET B CA 1
ATOM 878 C C . MET B 1 1 ? -20.562 -0.208 -3.018 1 21.8 1 MET B C 1
ATOM 880 O O . MET B 1 1 ? -20.453 0.989 -3.287 1 21.8 1 MET B O 1
ATOM 884 N N . SER B 1 2 ? -20.109 -0.397 -1.811 1 27.58 2 SER B N 1
ATOM 885 C CA . SER B 1 2 ? -19.016 0.234 -1.08 1 27.58 2 SER B CA 1
ATOM 886 C C . SER B 1 2 ? -17.766 0.316 -1.936 1 27.58 2 SER B C 1
ATOM 888 O O . SER B 1 2 ? -17.281 -0.701 -2.441 1 27.58 2 SER B O 1
ATOM 890 N N . SER B 1 3 ? -17.688 1.288 -2.719 1 30.52 3 SER B N 1
ATOM 891 C CA . SER B 1 3 ? -16.5 1.338 -3.574 1 30.52 3 SER B CA 1
ATOM 892 C C . SER B 1 3 ? -15.227 1.157 -2.762 1 30.52 3 SER B C 1
ATOM 894 O O . SER B 1 3 ? -14.891 1.998 -1.924 1 30.52 3 SER B O 1
ATOM 896 N N . LEU B 1 4 ? -15.18 0.084 -2.098 1 33.88 4 LEU B N 1
ATOM 897 C CA . LEU B 1 4 ? -13.859 -0.282 -1.588 1 33.88 4 LEU B CA 1
ATOM 898 C C . LEU B 1 4 ? -12.766 0.137 -2.561 1 33.88 4 LEU B C 1
ATOM 900 O O . LEU B 1 4 ? -12.898 -0.048 -3.773 1 33.88 4 LEU B O 1
ATOM 904 N N . VAL B 1 5 ? -12.398 1.324 -2.314 1 35.22 5 VAL B N 1
ATOM 905 C CA . VAL B 1 5 ? -11.281 1.68 -3.186 1 35.22 5 VAL B CA 1
ATOM 906 C C . VAL B 1 5 ? -10.453 0.438 -3.496 1 35.22 5 VAL B C 1
ATOM 908 O O . VAL B 1 5 ? -9.93 -0.209 -2.584 1 35.22 5 VAL B O 1
ATOM 911 N N . ALA B 1 6 ? -10.938 -0.234 -4.469 1 41.81 6 ALA B N 1
ATOM 912 C CA . ALA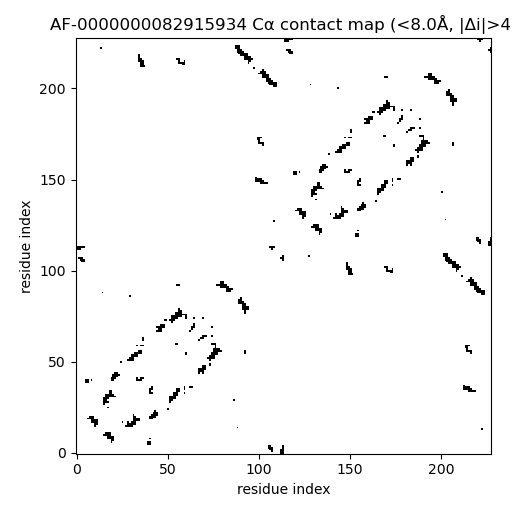 B 1 6 ? -10.164 -1.356 -4.984 1 41.81 6 ALA B CA 1
ATOM 913 C C . ALA B 1 6 ? -8.68 -1.006 -5.055 1 41.81 6 ALA B C 1
ATOM 915 O O . ALA B 1 6 ? -8.312 0.12 -5.406 1 41.81 6 ALA B O 1
ATOM 916 N N . PRO B 1 7 ? -7.945 -1.787 -4.199 1 47.19 7 PRO B N 1
ATOM 917 C CA . PRO B 1 7 ? -6.508 -1.555 -4.367 1 47.19 7 PRO B CA 1
ATOM 918 C C . PRO B 1 7 ? -6.117 -1.29 -5.82 1 47.19 7 PRO B C 1
ATOM 920 O O . PRO B 1 7 ? -6.668 -1.909 -6.734 1 47.19 7 PRO B O 1
ATOM 923 N N . VAL B 1 8 ? -5.762 -0.151 -6.062 1 51.88 8 VAL B N 1
ATOM 924 C CA . VAL B 1 8 ? -5.285 0.181 -7.398 1 51.88 8 VAL B CA 1
ATOM 925 C C . VAL B 1 8 ? -4.129 -0.741 -7.781 1 51.88 8 VAL B C 1
ATOM 927 O O . VAL B 1 8 ? -3.154 -0.868 -7.035 1 51.88 8 VAL B O 1
ATOM 930 N N . HIS B 1 9 ? -4.52 -1.771 -8.594 1 58.81 9 HIS B N 1
ATOM 931 C CA . HIS B 1 9 ? -3.387 -2.494 -9.156 1 58.81 9 HIS B CA 1
ATOM 932 C C . HIS B 1 9 ? -2.48 -1.562 -9.953 1 58.81 9 HIS B C 1
ATOM 934 O O . HIS B 1 9 ? -2.893 -0.466 -10.336 1 58.81 9 HIS B O 1
ATOM 940 N N . LYS B 1 10 ? -1.239 -1.938 -9.852 1 74.38 10 LYS B N 1
ATOM 941 C CA . LYS B 1 10 ? -0.259 -1.1 -10.531 1 74.38 10 LYS B CA 1
ATOM 942 C C . LYS B 1 10 ? 0.483 -1.887 -11.609 1 74.38 10 LYS B C 1
ATOM 944 O O . LYS B 1 10 ? 0.866 -3.039 -11.391 1 74.38 10 LYS B O 1
ATOM 949 N N . VAL B 1 11 ? 0.41 -1.327 -12.836 1 80.56 11 VAL B N 1
ATOM 950 C CA . VAL B 1 11 ? 1.32 -1.801 -13.875 1 80.56 11 VAL B CA 1
ATOM 951 C C . VAL B 1 11 ? 2.646 -1.05 -13.781 1 80.56 11 VAL B C 1
ATOM 953 O O . VAL B 1 11 ? 2.664 0.176 -13.641 1 80.56 11 VAL B O 1
ATOM 956 N N . ILE B 1 12 ? 3.693 -1.851 -13.789 1 82.19 12 ILE B N 1
ATOM 957 C CA . ILE B 1 12 ? 5.016 -1.241 -13.688 1 82.19 12 ILE B CA 1
ATOM 958 C C . ILE B 1 12 ? 5.512 -0.843 -15.07 1 82.19 12 ILE B C 1
ATOM 960 O O . ILE B 1 12 ? 5.754 -1.703 -15.922 1 82.19 12 ILE B O 1
ATOM 964 N N . PRO B 1 13 ? 5.605 0.39 -15.234 1 82.44 13 PRO B N 1
ATOM 965 C CA . PRO B 1 13 ? 6.023 0.845 -16.562 1 82.44 13 PRO B CA 1
ATOM 966 C C . PRO B 1 13 ? 7.352 0.231 -17.016 1 82.44 13 PRO B C 1
ATOM 968 O O . PRO B 1 13 ? 8.266 0.069 -16.188 1 82.44 13 PRO B O 1
ATOM 971 N N . GLY B 1 14 ? 7.434 -0.092 -18.266 1 85.56 14 GLY B N 1
ATOM 972 C CA . GLY B 1 14 ? 8.656 -0.625 -18.844 1 85.56 14 GLY B CA 1
ATOM 973 C C . GLY B 1 14 ? 8.82 -2.117 -18.625 1 85.56 14 GLY B C 1
ATOM 974 O O . GLY B 1 14 ? 9.828 -2.701 -19.016 1 85.56 14 GLY B O 1
ATOM 975 N N . THR B 1 15 ? 7.84 -2.605 -17.922 1 89.25 15 THR B N 1
ATOM 976 C CA . THR B 1 15 ? 7.852 -4.043 -17.656 1 89.25 15 THR B CA 1
ATOM 977 C C . THR B 1 15 ? 6.5 -4.664 -17.984 1 89.25 15 THR B C 1
ATOM 979 O O . THR B 1 15 ? 5.566 -3.959 -18.375 1 89.25 15 THR B O 1
ATOM 982 N N . GLY B 1 16 ? 6.402 -5.891 -18.016 1 92.38 16 GLY B N 1
ATOM 983 C CA . GLY B 1 16 ? 5.148 -6.625 -18.078 1 92.38 16 GLY B CA 1
ATOM 984 C C . GLY B 1 16 ? 4.629 -7.023 -16.703 1 92.38 16 GLY B C 1
ATOM 985 O O . GLY B 1 16 ? 3.906 -8.016 -16.578 1 92.38 16 GLY B O 1
ATOM 986 N N . PHE B 1 17 ? 5.023 -6.297 -15.688 1 93.38 17 PHE B N 1
ATOM 987 C CA . PHE B 1 17 ? 4.691 -6.672 -14.32 1 93.38 17 PHE B CA 1
ATOM 988 C C . PHE B 1 17 ? 3.367 -6.051 -13.891 1 93.38 17 PHE B C 1
ATOM 990 O O . PHE B 1 17 ? 3.107 -4.879 -14.164 1 93.38 17 PHE B O 1
ATOM 997 N N . VAL B 1 18 ? 2.52 -6.805 -13.281 1 92.88 18 VAL B N 1
ATOM 998 C CA . VAL B 1 18 ? 1.265 -6.344 -12.695 1 92.88 18 VAL B CA 1
ATOM 999 C C . VAL B 1 18 ? 1.279 -6.582 -11.188 1 92.88 18 VAL B C 1
ATOM 1001 O O . VAL B 1 18 ? 1.523 -7.699 -10.734 1 92.88 18 VAL B O 1
ATOM 1004 N N . VAL B 1 19 ? 1.053 -5.559 -10.445 1 91 19 VAL B N 1
ATOM 1005 C CA . VAL B 1 19 ? 1.045 -5.652 -8.992 1 91 19 VAL B CA 1
ATOM 1006 C C . VAL B 1 19 ? -0.391 -5.594 -8.477 1 91 19 VAL B C 1
ATOM 1008 O O . VAL B 1 19 ? -1.115 -4.633 -8.75 1 91 19 VAL B O 1
ATOM 1011 N N . ASP B 1 20 ? -0.834 -6.625 -7.781 1 90.5 20 ASP B N 1
ATOM 1012 C CA . ASP B 1 20 ? -2.119 -6.727 -7.098 1 90.5 20 ASP B CA 1
ATOM 1013 C C . ASP B 1 20 ? -3.277 -6.617 -8.086 1 90.5 20 ASP B C 1
ATOM 1015 O O . ASP B 1 20 ? -4.34 -6.086 -7.754 1 90.5 20 ASP B O 1
ATOM 1019 N N . GLY B 1 21 ? -2.986 -7.008 -9.281 1 91.88 21 GLY B N 1
ATOM 1020 C CA . GLY B 1 21 ? -3.996 -7.047 -10.328 1 91.88 21 GLY B CA 1
ATOM 1021 C C . GLY B 1 21 ? -4.195 -8.43 -10.906 1 91.88 21 GLY B C 1
ATOM 1022 O O . GLY B 1 21 ? -3.389 -8.891 -11.719 1 91.88 21 GLY B O 1
ATOM 1023 N N . PHE B 1 22 ? -5.367 -9.07 -10.531 1 93.75 22 PHE B N 1
ATOM 1024 C CA . PHE B 1 22 ? -5.527 -10.469 -10.922 1 93.75 22 PHE B CA 1
ATOM 1025 C C . PHE B 1 22 ? -6.887 -10.695 -11.57 1 93.75 22 PHE B C 1
ATOM 1027 O O . PHE B 1 22 ? -7.164 -11.789 -12.07 1 93.75 22 PHE B O 1
ATOM 1034 N N . ARG B 1 23 ? -7.715 -9.641 -11.57 1 88.88 23 ARG B N 1
ATOM 1035 C CA . ARG B 1 23 ? -9.078 -9.82 -12.055 1 88.88 23 ARG B CA 1
ATOM 1036 C C . ARG B 1 23 ? -9.125 -9.836 -13.578 1 88.88 23 ARG B C 1
ATOM 1038 O O . ARG B 1 23 ? -9.969 -10.516 -14.172 1 88.88 23 ARG B O 1
ATOM 1045 N N . HIS B 1 24 ? -8.273 -9.039 -14.141 1 81.44 24 HIS B N 1
ATOM 1046 C CA . HIS B 1 24 ? -8.281 -8.953 -15.594 1 81.44 24 HIS B CA 1
ATOM 1047 C C . HIS B 1 24 ? -6.957 -9.43 -16.188 1 81.44 24 HIS B C 1
ATOM 1049 O O . HIS B 1 24 ? -5.891 -9.109 -15.656 1 81.44 24 HIS B O 1
ATOM 1055 N N . SER B 1 25 ? -7.168 -10.352 -17.016 1 73.44 25 SER B N 1
ATOM 1056 C CA . SER B 1 25 ? -5.957 -10.75 -17.734 1 73.44 25 SER B CA 1
ATOM 1057 C C . SER B 1 25 ? -5.332 -9.578 -18.469 1 73.44 25 SER B C 1
ATOM 1059 O O . SER B 1 25 ? -6.043 -8.75 -19.047 1 73.44 25 SER B O 1
ATOM 1061 N N . GLN B 1 26 ? -4.09 -9.414 -18.156 1 79.12 26 GLN B N 1
ATOM 1062 C CA . GLN B 1 26 ? -3.301 -8.43 -18.891 1 79.12 26 GLN B CA 1
ATOM 1063 C C . GLN B 1 26 ? -2.428 -9.102 -19.953 1 79.12 26 GLN B C 1
ATOM 1065 O O . GLN B 1 26 ? -1.429 -9.75 -19.625 1 79.12 26 GLN B O 1
ATOM 1070 N N . PRO B 1 27 ? -2.877 -9.016 -21.266 1 81.94 27 PRO B N 1
ATOM 1071 C CA . PRO B 1 27 ? -2.176 -9.758 -22.328 1 81.94 27 PRO B CA 1
ATOM 1072 C C . PRO B 1 27 ? -0.667 -9.523 -22.297 1 81.94 27 PRO B C 1
ATOM 1074 O O . PRO B 1 27 ? 0.104 -10.422 -22.641 1 81.94 27 PRO B O 1
ATOM 1077 N N . ALA B 1 28 ? -0.249 -8.422 -21.859 1 88.62 28 ALA B N 1
ATOM 1078 C CA . ALA B 1 28 ? 1.178 -8.117 -21.922 1 88.62 28 ALA B CA 1
ATOM 1079 C C . ALA B 1 28 ? 1.867 -8.484 -20.609 1 88.62 28 ALA B C 1
ATOM 1081 O O . ALA B 1 28 ? 3.088 -8.359 -20.484 1 88.62 28 ALA B O 1
ATOM 1082 N N . ALA B 1 29 ? 1.091 -9.031 -19.719 1 93.56 29 ALA B N 1
ATOM 1083 C CA . ALA B 1 29 ? 1.678 -9.312 -18.422 1 93.56 29 ALA B CA 1
ATOM 1084 C C . ALA B 1 29 ? 2.576 -10.547 -18.469 1 93.56 29 ALA B C 1
ATOM 1086 O O . ALA B 1 29 ? 2.184 -11.586 -19.016 1 93.56 29 ALA B O 1
ATOM 1087 N N . THR B 1 30 ? 3.74 -10.445 -17.984 1 95.25 30 THR B N 1
ATOM 1088 C CA . THR B 1 30 ? 4.691 -11.555 -17.938 1 95.25 30 THR B CA 1
ATOM 1089 C C . THR B 1 30 ? 4.895 -12.039 -16.5 1 95.25 30 THR B C 1
ATOM 1091 O O . THR B 1 30 ? 5.406 -13.141 -16.281 1 95.25 30 THR B O 1
ATOM 1094 N N . ALA B 1 31 ? 4.512 -11.234 -15.578 1 96.88 31 ALA B N 1
ATOM 1095 C CA . ALA B 1 31 ? 4.656 -11.586 -14.164 1 96.88 31 ALA B CA 1
ATOM 1096 C C . ALA B 1 31 ? 3.65 -10.828 -13.305 1 96.88 31 ALA B C 1
ATOM 1098 O O . ALA B 1 31 ? 3.357 -9.656 -13.57 1 96.88 31 ALA B O 1
ATOM 1099 N N . TYR B 1 32 ? 3.143 -11.484 -12.344 1 96.56 32 TYR B N 1
ATOM 1100 C CA . TYR B 1 32 ? 2.221 -10.906 -11.367 1 96.56 32 TYR B CA 1
ATOM 1101 C C . TYR B 1 32 ? 2.832 -10.891 -9.977 1 96.56 32 TYR B C 1
ATOM 1103 O O . TYR B 1 32 ? 3.576 -11.805 -9.609 1 96.56 32 TYR B O 1
ATOM 1111 N N . PHE B 1 33 ? 2.525 -9.836 -9.203 1 96.44 33 PHE B N 1
ATOM 1112 C CA . PHE B 1 33 ? 3.027 -9.711 -7.844 1 96.44 33 PHE B CA 1
ATOM 1113 C C . PHE B 1 33 ? 1.886 -9.461 -6.863 1 96.44 33 PHE B C 1
ATOM 1115 O O . PHE B 1 33 ? 1.008 -8.633 -7.125 1 96.44 33 PHE B O 1
ATOM 1122 N N . LEU B 1 34 ? 1.879 -10.211 -5.82 1 94.31 34 LEU B N 1
ATOM 1123 C CA . LEU B 1 34 ? 0.929 -10.016 -4.734 1 94.31 34 LEU B CA 1
ATOM 1124 C C . LEU B 1 34 ? 1.627 -9.461 -3.496 1 94.31 34 LEU B C 1
ATOM 1126 O O . LEU B 1 34 ? 2.527 -10.094 -2.947 1 94.31 34 LEU B O 1
ATOM 1130 N N . THR B 1 35 ? 1.203 -8.32 -3.062 1 88.56 35 THR B N 1
ATOM 1131 C CA . THR B 1 35 ? 1.911 -7.629 -1.992 1 88.56 35 THR B CA 1
ATOM 1132 C C . THR B 1 35 ? 1.531 -8.203 -0.63 1 88.56 35 THR B C 1
ATOM 1134 O O . THR B 1 35 ? 2.373 -8.297 0.266 1 88.56 35 THR B O 1
ATOM 1137 N N . HIS B 1 36 ? 0.254 -8.602 -0.41 1 86.44 36 HIS B N 1
ATOM 1138 C CA . HIS B 1 36 ? -0.182 -9.195 0.85 1 86.44 36 HIS B CA 1
ATOM 1139 C C . HIS B 1 36 ? -1.503 -9.938 0.681 1 86.44 36 HIS B C 1
ATOM 1141 O O . HIS B 1 36 ? -2.129 -9.867 -0.379 1 86.44 36 HIS B O 1
ATOM 1147 N N . GLY B 1 37 ? -1.924 -10.609 1.762 1 87.19 37 GLY B N 1
ATOM 1148 C CA . GLY B 1 37 ? -2.988 -11.602 1.686 1 87.19 37 GLY B CA 1
ATOM 1149 C C . GLY B 1 37 ? -4.363 -11.016 1.961 1 87.19 37 GLY B C 1
ATOM 1150 O O . GLY B 1 37 ? -5.211 -11.68 2.564 1 87.19 37 GLY B O 1
ATOM 1151 N N . HIS B 1 38 ? -4.562 -9.859 1.685 1 82 38 HIS B N 1
ATOM 1152 C CA . HIS B 1 38 ? -5.926 -9.352 1.785 1 82 38 HIS B CA 1
ATOM 1153 C C . HIS B 1 38 ? -6.734 -9.688 0.54 1 82 38 HIS B C 1
ATOM 1155 O O . HIS B 1 38 ? -6.219 -9.633 -0.578 1 82 38 HIS B O 1
ATOM 1161 N N . SER B 1 39 ? -8.016 -9.883 0.729 1 84.38 39 SER B N 1
ATOM 1162 C CA . SER B 1 39 ? -8.898 -10.398 -0.312 1 84.38 39 SER B CA 1
ATOM 1163 C C . SER B 1 39 ? -9.016 -9.414 -1.475 1 84.38 39 SER B C 1
ATOM 1165 O O . SER B 1 39 ? -9.094 -9.828 -2.635 1 84.38 39 SER B O 1
ATOM 1167 N N . ASP B 1 40 ? -9.055 -8.156 -1.236 1 79.5 40 ASP B N 1
ATOM 1168 C CA . ASP B 1 40 ? -9.156 -7.164 -2.301 1 79.5 40 ASP B CA 1
ATOM 1169 C C . ASP B 1 40 ? -7.883 -7.133 -3.145 1 79.5 40 ASP B C 1
ATOM 1171 O O . ASP B 1 40 ? -7.902 -6.668 -4.285 1 79.5 40 ASP B O 1
ATOM 1175 N N . HIS B 1 41 ? -6.727 -7.598 -2.686 1 86.75 41 HIS B N 1
ATOM 1176 C CA . HIS B 1 41 ? -5.469 -7.629 -3.43 1 86.75 41 HIS B CA 1
ATOM 1177 C C . HIS B 1 41 ? -5.324 -8.93 -4.207 1 86.75 41 HIS B C 1
ATOM 1179 O O . HIS B 1 41 ? -4.73 -8.945 -5.289 1 86.75 41 HIS B O 1
ATOM 1185 N N . TYR B 1 42 ? -5.801 -10 -3.656 1 92.12 42 TYR B N 1
ATOM 1186 C CA . TYR B 1 42 ? -5.648 -11.25 -4.398 1 92.12 42 TYR B CA 1
ATOM 1187 C C . TYR B 1 42 ? -6.926 -11.594 -5.156 1 92.12 42 TYR B C 1
ATOM 1189 O O . TYR B 1 42 ? -7.051 -12.68 -5.715 1 92.12 42 TYR B O 1
ATOM 1197 N N . ALA B 1 43 ? -7.863 -10.703 -5.086 1 91.06 43 ALA B N 1
ATOM 1198 C CA . ALA B 1 43 ? -9.086 -10.938 -5.848 1 91.06 43 ALA B CA 1
ATOM 1199 C C . ALA B 1 43 ? -8.773 -11.258 -7.305 1 91.06 43 ALA B C 1
ATOM 1201 O O . ALA B 1 43 ? -8.023 -10.531 -7.957 1 91.06 43 ALA B O 1
ATOM 1202 N N . GLY B 1 44 ? -9.336 -12.305 -7.832 1 93.88 44 GLY B N 1
ATOM 1203 C CA . GLY B 1 44 ? -9.078 -12.742 -9.195 1 93.88 44 GLY B CA 1
ATOM 1204 C C . GLY B 1 44 ? -8.234 -14.008 -9.266 1 93.88 44 GLY B C 1
ATOM 1205 O O . GLY B 1 44 ? -8.211 -14.688 -10.289 1 93.88 44 GLY B O 1
ATOM 1206 N N . ILE B 1 45 ? -7.555 -14.203 -8.219 1 96 45 ILE B N 1
ATOM 1207 C CA . ILE B 1 45 ? -6.828 -15.469 -8.141 1 96 45 ILE B CA 1
ATOM 1208 C C . ILE B 1 45 ? -7.789 -16.594 -7.766 1 96 45 ILE B C 1
ATOM 1210 O O . ILE B 1 45 ? -8.531 -16.484 -6.785 1 96 45 ILE B O 1
ATOM 1214 N N . THR B 1 46 ? -7.777 -17.594 -8.594 1 95.62 46 THR B N 1
ATOM 1215 C CA . THR B 1 46 ? -8.609 -18.781 -8.344 1 95.62 46 THR B CA 1
ATOM 1216 C C . THR B 1 46 ? -7.801 -20.062 -8.547 1 95.62 46 THR B C 1
ATOM 1218 O O . THR B 1 46 ? -6.645 -20.016 -8.977 1 95.62 46 THR B O 1
ATOM 1221 N N . ALA B 1 47 ? -8.453 -21.172 -8.258 1 96.44 47 ALA B N 1
ATOM 1222 C CA . ALA B 1 47 ? -7.816 -22.469 -8.453 1 96.44 47 ALA B CA 1
ATOM 1223 C C . ALA B 1 47 ? -7.496 -22.703 -9.93 1 96.44 47 ALA B C 1
ATOM 1225 O O . ALA B 1 47 ? -6.645 -23.516 -10.266 1 96.44 47 ALA B O 1
ATOM 1226 N N . ASN B 1 48 ? -8.156 -21.922 -10.781 1 95.75 48 ASN B N 1
ATOM 1227 C CA . ASN B 1 48 ? -7.965 -22.094 -12.219 1 95.75 48 ASN B CA 1
ATOM 1228 C C . ASN B 1 48 ? -7.008 -21.047 -12.773 1 95.75 48 ASN B C 1
ATOM 1230 O O . ASN B 1 48 ? -6.875 -20.906 -13.992 1 95.75 48 ASN B O 1
ATOM 1234 N N . TRP B 1 49 ? -6.41 -20.312 -11.883 1 96.44 49 TRP B N 1
ATOM 1235 C CA . TRP B 1 49 ? -5.461 -19.297 -12.336 1 96.44 49 TRP B CA 1
ATOM 1236 C C . TRP B 1 49 ? -4.438 -19.906 -13.289 1 96.44 49 TRP B C 1
ATOM 1238 O O . TRP B 1 49 ? -3.832 -20.938 -12.984 1 96.44 49 TRP B O 1
ATOM 1248 N N . CYS B 1 50 ? -4.273 -19.203 -14.422 1 94.81 50 CYS B N 1
ATOM 1249 C CA . CYS B 1 50 ? -3.307 -19.672 -15.406 1 94.81 50 CYS B CA 1
ATOM 1250 C C . CYS B 1 50 ? -2.746 -18.516 -16.219 1 94.81 50 CYS B C 1
ATOM 1252 O O . CYS B 1 50 ? -2.193 -18.719 -17.297 1 94.81 50 CYS B O 1
ATOM 1254 N N . ALA B 1 51 ? -2.885 -17.344 -15.727 1 94.75 51 ALA B N 1
ATOM 1255 C CA . ALA B 1 51 ? -2.516 -16.156 -16.484 1 94.75 51 ALA B CA 1
ATOM 1256 C C . ALA B 1 51 ? -1.009 -15.914 -16.438 1 94.75 51 ALA B C 1
ATOM 1258 O O . ALA B 1 51 ? -0.459 -15.195 -17.266 1 94.75 51 ALA B O 1
ATOM 1259 N N . GLY B 1 52 ? -0.311 -16.469 -15.453 1 95.88 52 GLY B N 1
ATOM 1260 C CA . GLY B 1 52 ? 1.126 -16.281 -15.344 1 95.88 52 GLY B CA 1
ATOM 1261 C C . GLY B 1 52 ? 1.64 -16.453 -13.922 1 95.88 52 GLY B C 1
ATOM 1262 O O . GLY B 1 52 ? 0.862 -16.719 -13.008 1 95.88 52 GLY B O 1
ATOM 1263 N N . PRO B 1 53 ? 2.922 -16.391 -13.797 1 97.75 53 PRO B N 1
ATOM 1264 C CA . PRO B 1 53 ? 3.512 -16.594 -12.469 1 97.75 53 PRO B CA 1
ATOM 1265 C C . PRO B 1 53 ? 3.146 -15.484 -11.484 1 97.75 53 PRO B C 1
ATOM 1267 O O . PRO B 1 53 ? 3.086 -14.312 -11.867 1 97.75 53 PRO B O 1
ATOM 1270 N N . ILE B 1 54 ? 2.887 -15.859 -10.266 1 97.88 54 ILE B N 1
ATOM 1271 C CA . ILE B 1 54 ? 2.613 -14.953 -9.148 1 97.88 54 ILE B CA 1
ATOM 1272 C C . ILE B 1 54 ? 3.791 -14.961 -8.18 1 97.88 54 ILE B C 1
ATOM 1274 O O . ILE B 1 54 ? 4.125 -16 -7.605 1 97.88 54 ILE B O 1
ATOM 1278 N N . TYR B 1 55 ? 4.422 -13.859 -7.953 1 98.44 55 TYR B N 1
ATOM 1279 C CA . TYR B 1 55 ? 5.5 -13.711 -6.98 1 98.44 55 TYR B CA 1
ATOM 1280 C C . TYR B 1 55 ? 5.012 -12.992 -5.73 1 98.44 55 TYR B C 1
ATOM 1282 O O . TYR B 1 55 ? 4.242 -12.031 -5.816 1 98.44 55 TYR B O 1
ATOM 1290 N N . CYS B 1 56 ? 5.402 -13.484 -4.637 1 97.5 56 CYS B N 1
ATOM 1291 C CA . CYS B 1 56 ? 5.027 -12.906 -3.35 1 97.5 56 CYS B CA 1
ATOM 1292 C C . CYS B 1 56 ? 5.914 -13.445 -2.234 1 97.5 56 CYS B C 1
ATOM 1294 O O . CYS B 1 56 ? 6.902 -14.133 -2.498 1 97.5 56 CYS B O 1
ATOM 1296 N N . SER B 1 57 ? 5.676 -13.008 -1.008 1 96.25 57 SER B N 1
ATOM 1297 C CA . SER B 1 57 ? 6.418 -13.578 0.11 1 96.25 57 SER B CA 1
ATOM 1298 C C . SER B 1 57 ? 6.051 -15.047 0.327 1 96.25 57 SER B C 1
ATOM 1300 O O . SER B 1 57 ? 5 -15.5 -0.127 1 96.25 57 SER B O 1
ATOM 1302 N N . HIS B 1 58 ? 6.91 -15.727 1.051 1 97.38 58 HIS B N 1
ATOM 1303 C CA . HIS B 1 58 ? 6.637 -17.141 1.34 1 97.38 58 HIS B CA 1
ATOM 1304 C C . HIS B 1 58 ? 5.34 -17.297 2.129 1 97.38 58 HIS B C 1
ATOM 1306 O O . HIS B 1 58 ? 4.566 -18.219 1.882 1 97.38 58 HIS B O 1
ATOM 1312 N N . ILE B 1 59 ? 5.152 -16.453 3.053 1 94.25 59 ILE B N 1
ATOM 1313 C CA . ILE B 1 59 ? 3.961 -16.531 3.893 1 94.25 59 ILE B CA 1
ATOM 1314 C C . ILE B 1 59 ? 2.713 -16.297 3.043 1 94.25 59 ILE B C 1
ATOM 1316 O O . ILE B 1 59 ? 1.744 -17.062 3.131 1 94.25 59 ILE B O 1
ATOM 1320 N N . THR B 1 60 ? 2.713 -15.297 2.225 1 95 60 THR B N 1
ATOM 1321 C CA . THR B 1 60 ? 1.596 -15 1.334 1 95 60 THR B CA 1
ATOM 1322 C C . THR B 1 60 ? 1.373 -16.141 0.351 1 95 60 THR B C 1
ATOM 1324 O O . THR B 1 60 ? 0.231 -16.5 0.043 1 95 60 THR B O 1
ATOM 1327 N N . ALA B 1 61 ? 2.48 -16.734 -0.147 1 97.81 61 ALA B N 1
ATOM 1328 C CA . ALA B 1 61 ? 2.387 -17.891 -1.036 1 97.81 61 ALA B CA 1
ATOM 1329 C C . ALA B 1 61 ? 1.617 -19.031 -0.374 1 97.81 61 ALA B C 1
ATOM 1331 O O . ALA B 1 61 ? 0.696 -19.594 -0.97 1 97.81 61 ALA B O 1
ATOM 1332 N N . ARG B 1 62 ? 1.997 -19.344 0.821 1 96.38 62 ARG B N 1
ATOM 1333 C CA . ARG B 1 62 ? 1.322 -20.422 1.549 1 96.38 62 ARG B CA 1
ATOM 1334 C C . ARG B 1 62 ? -0.165 -20.125 1.705 1 96.38 62 ARG B C 1
ATOM 1336 O O . ARG B 1 62 ? -1.001 -21.016 1.559 1 96.38 62 ARG B O 1
ATOM 1343 N N . LEU B 1 63 ? -0.432 -18.891 2.041 1 93.94 63 LEU B N 1
ATOM 1344 C CA . LEU B 1 63 ? -1.815 -18.469 2.234 1 93.94 63 LEU B CA 1
ATOM 1345 C C . LEU B 1 63 ? -2.641 -18.719 0.977 1 93.94 63 LEU B C 1
ATOM 1347 O O . LEU B 1 63 ? -3.699 -19.359 1.04 1 93.94 63 LEU B O 1
ATOM 1351 N N . ILE B 1 64 ? -2.172 -18.281 -0.203 1 96.06 64 ILE B N 1
ATOM 1352 C CA . ILE B 1 64 ? -3.02 -18.359 -1.387 1 96.06 64 ILE B CA 1
ATOM 1353 C C . ILE B 1 64 ? -3.061 -19.797 -1.897 1 96.06 64 ILE B C 1
ATOM 1355 O O . ILE B 1 64 ? -4.051 -20.219 -2.502 1 96.06 64 ILE B O 1
ATOM 1359 N N . LEU B 1 65 ? -2.004 -20.562 -1.687 1 97.5 65 LEU B N 1
ATOM 1360 C CA . LEU B 1 65 ? -2.049 -21.984 -2.01 1 97.5 65 LEU B CA 1
ATOM 1361 C C . LEU B 1 65 ? -3.117 -22.688 -1.188 1 97.5 65 LEU B C 1
ATOM 1363 O O . LEU B 1 65 ? -3.904 -23.469 -1.727 1 97.5 65 LEU B O 1
ATOM 1367 N N . HIS B 1 66 ? -3.186 -22.297 0.014 1 96.56 66 HIS B N 1
ATOM 1368 C CA . HIS B 1 66 ? -4.074 -22.984 0.943 1 96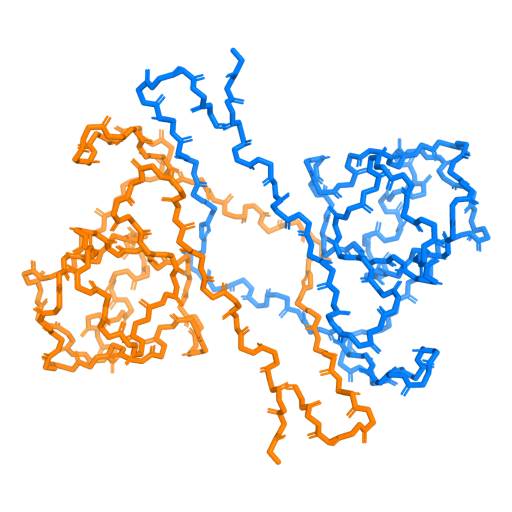.56 66 HIS B CA 1
ATOM 1369 C C . HIS B 1 66 ? -5.504 -22.469 0.83 1 96.56 66 HIS B C 1
ATOM 1371 O O . HIS B 1 66 ? -6.453 -23.25 0.787 1 96.56 66 HIS B O 1
ATOM 1377 N N . LEU B 1 67 ? -5.66 -21.234 0.74 1 95.62 67 LEU B N 1
ATOM 1378 C CA . LEU B 1 67 ? -6.973 -20.594 0.815 1 95.62 67 LEU B CA 1
ATOM 1379 C C . LEU B 1 67 ? -7.672 -20.625 -0.541 1 95.62 67 LEU B C 1
ATOM 1381 O O . LEU B 1 67 ? -8.883 -20.828 -0.615 1 95.62 67 LEU B O 1
ATOM 1385 N N . LEU B 1 68 ? -6.906 -20.516 -1.604 1 96.12 68 LEU B N 1
ATOM 1386 C CA . LEU B 1 68 ? -7.543 -20.312 -2.9 1 96.12 68 LEU B CA 1
ATOM 1387 C C . LEU B 1 68 ? -7.355 -21.531 -3.795 1 96.12 68 LEU B C 1
ATOM 1389 O O . LEU B 1 68 ? -8.031 -21.672 -4.816 1 96.12 68 LEU B O 1
ATOM 1393 N N . GLY B 1 69 ? -6.391 -22.312 -3.467 1 96.38 69 GLY B N 1
ATOM 1394 C CA . GLY B 1 69 ? -6.176 -23.531 -4.219 1 96.38 69 GLY B CA 1
ATOM 1395 C C . GLY B 1 69 ? -5.477 -23.312 -5.547 1 96.38 69 GLY B C 1
ATOM 1396 O O . GLY B 1 69 ? -5.641 -24.094 -6.488 1 96.38 69 GLY B O 1
ATOM 1397 N N . VAL B 1 70 ? -4.816 -22.266 -5.637 1 96.69 70 VAL B N 1
ATOM 1398 C CA . VAL B 1 70 ? -4.059 -21.969 -6.848 1 96.69 70 VAL B CA 1
ATOM 1399 C C . VAL B 1 70 ? -3.029 -23.078 -7.09 1 96.69 70 VAL B C 1
ATOM 1401 O O . VAL B 1 70 ? -2.436 -23.594 -6.145 1 96.69 70 VAL B O 1
ATOM 1404 N N . GLN B 1 71 ? -2.836 -23.406 -8.414 1 96.94 71 GLN B N 1
ATOM 1405 C CA . GLN B 1 71 ? -1.856 -24.438 -8.742 1 96.94 71 GLN B CA 1
ATOM 1406 C C . GLN B 1 71 ? -0.448 -24 -8.352 1 96.94 71 GLN B C 1
ATOM 1408 O O . GLN B 1 71 ? -0.016 -22.891 -8.688 1 96.94 71 GLN B O 1
ATOM 1413 N N . PRO B 1 72 ? 0.299 -24.875 -7.676 1 97.94 72 PRO B N 1
ATOM 1414 C CA . PRO B 1 72 ? 1.611 -24.516 -7.129 1 97.94 72 PRO B CA 1
ATOM 1415 C C . PRO B 1 72 ? 2.586 -24.047 -8.203 1 97.94 72 PRO B C 1
ATOM 1417 O O . PRO B 1 72 ? 3.473 -23.234 -7.918 1 97.94 72 PRO B O 1
ATOM 1420 N N . GLN B 1 73 ? 2.359 -24.484 -9.406 1 97.94 73 GLN B N 1
ATOM 1421 C CA . GLN B 1 73 ? 3.307 -24.125 -10.453 1 97.94 73 GLN B CA 1
ATOM 1422 C C . GLN B 1 73 ? 3.273 -22.625 -10.742 1 97.94 73 GLN B C 1
ATOM 1424 O O . GLN B 1 73 ? 4.223 -22.078 -11.312 1 97.94 73 GLN B O 1
ATOM 1429 N N . TYR B 1 74 ? 2.223 -21.922 -10.367 1 97.81 74 TYR B N 1
ATOM 1430 C CA . TYR B 1 74 ? 2.084 -20.5 -10.68 1 97.81 74 TYR B CA 1
ATOM 1431 C C . TYR B 1 74 ? 2.512 -19.641 -9.5 1 97.81 74 TYR B C 1
ATOM 1433 O O . TYR B 1 74 ? 2.596 -18.422 -9.617 1 97.81 74 TYR B O 1
ATOM 1441 N N . VAL B 1 75 ? 2.785 -20.203 -8.336 1 98.56 75 VAL B N 1
ATOM 1442 C CA . VAL B 1 75 ? 3.035 -19.438 -7.121 1 98.56 75 VAL B CA 1
ATOM 1443 C C . VAL B 1 75 ? 4.512 -19.547 -6.742 1 98.56 75 VAL B C 1
ATOM 1445 O O . VAL B 1 75 ? 5.035 -20.641 -6.551 1 98.56 75 VAL B O 1
ATOM 1448 N N . HIS B 1 76 ? 5.129 -18.406 -6.629 1 98.62 76 HIS B N 1
ATOM 1449 C CA . HIS B 1 76 ? 6.555 -18.328 -6.324 1 98.62 76 HIS B CA 1
ATOM 1450 C C . HIS B 1 76 ? 6.816 -17.453 -5.109 1 98.62 76 HIS B C 1
ATOM 1452 O O . HIS B 1 76 ? 6.77 -16.219 -5.211 1 98.62 76 HIS B O 1
ATOM 1458 N N . GLY B 1 77 ? 7.121 -18.078 -3.963 1 98.38 77 GLY B N 1
ATOM 1459 C CA . GLY B 1 77 ? 7.559 -17.344 -2.787 1 98.38 77 GLY B CA 1
ATOM 1460 C C . GLY B 1 77 ? 9 -16.875 -2.879 1 98.38 77 GLY B C 1
ATOM 1461 O O . GLY B 1 77 ? 9.883 -17.641 -3.264 1 98.38 77 GLY B O 1
ATOM 1462 N N . LEU B 1 78 ? 9.195 -15.648 -2.602 1 98.12 78 LEU B N 1
ATOM 1463 C CA . LEU B 1 78 ? 10.547 -15.102 -2.639 1 98.12 78 LEU B CA 1
ATOM 1464 C C . LEU B 1 78 ? 11.031 -14.742 -1.237 1 98.12 78 LEU B C 1
ATOM 1466 O O . LEU B 1 78 ? 10.227 -14.398 -0.37 1 98.12 78 LEU B O 1
ATOM 1470 N N . ASP B 1 79 ? 12.336 -14.828 -1.021 1 96.81 79 ASP B N 1
ATOM 1471 C CA . ASP B 1 79 ? 12.938 -14.375 0.231 1 96.81 79 ASP B CA 1
ATOM 1472 C C . ASP B 1 79 ? 12.883 -12.852 0.348 1 96.81 79 ASP B C 1
ATOM 1474 O O . ASP B 1 79 ? 13.016 -12.141 -0.651 1 96.81 79 ASP B O 1
ATOM 1478 N N . LEU B 1 80 ? 12.75 -12.469 1.55 1 92.44 80 LEU B N 1
ATOM 1479 C CA . LEU B 1 80 ? 12.828 -11.039 1.816 1 92.44 80 LEU B CA 1
ATOM 1480 C C . LEU B 1 80 ? 14.266 -10.547 1.75 1 92.44 80 LEU B C 1
ATOM 1482 O O . LEU B 1 80 ? 15.195 -11.289 2.059 1 92.44 80 LEU B O 1
ATOM 1486 N N . HIS B 1 81 ? 14.398 -9.398 1.31 1 92.56 81 HIS B N 1
ATOM 1487 C CA . HIS B 1 81 ? 15.664 -8.68 1.304 1 92.56 81 HIS B CA 1
ATOM 1488 C C . HIS B 1 81 ? 16.688 -9.359 0.39 1 92.56 81 HIS B C 1
ATOM 1490 O O . HIS B 1 81 ? 17.891 -9.258 0.614 1 92.56 81 HIS B O 1
ATOM 1496 N N . LYS B 1 82 ? 16.25 -10.172 -0.466 1 96.56 82 LYS B N 1
ATOM 1497 C CA . LYS B 1 82 ? 17.078 -10.805 -1.487 1 96.56 82 LYS B CA 1
ATOM 1498 C C . LYS B 1 82 ? 16.672 -10.359 -2.887 1 96.56 82 LYS B C 1
ATOM 1500 O O . LYS B 1 82 ? 15.508 -10.508 -3.271 1 96.56 82 LYS B O 1
ATOM 1505 N N . PRO B 1 83 ? 17.641 -9.766 -3.666 1 95.56 83 PRO B N 1
ATOM 1506 C CA . PRO B 1 83 ? 17.312 -9.375 -5.039 1 95.56 83 PRO B CA 1
ATOM 1507 C C . PRO B 1 83 ? 17.141 -10.578 -5.969 1 95.56 83 PRO B C 1
ATOM 1509 O O . PRO B 1 83 ? 17.922 -11.531 -5.891 1 95.56 83 PRO B O 1
ATOM 1512 N N . TYR B 1 84 ? 16.109 -10.602 -6.766 1 97.69 84 TYR B N 1
ATOM 1513 C CA . TYR B 1 84 ? 15.852 -11.57 -7.828 1 97.69 84 TYR B CA 1
ATOM 1514 C C . TYR B 1 84 ? 15.75 -10.883 -9.188 1 97.69 84 TYR B C 1
ATOM 1516 O O . TYR B 1 84 ? 15.172 -9.797 -9.297 1 97.69 84 TYR B O 1
ATOM 1524 N N . VAL B 1 85 ? 16.359 -11.438 -10.211 1 96.5 85 VAL B N 1
ATOM 1525 C CA . VAL B 1 85 ? 16.156 -10.922 -11.562 1 96.5 85 VAL B CA 1
ATOM 1526 C C . VAL B 1 85 ? 15.016 -11.664 -12.234 1 96.5 85 VAL B C 1
ATOM 1528 O O . VAL B 1 85 ? 15.109 -12.875 -12.484 1 96.5 85 VAL B O 1
ATOM 1531 N N . ILE B 1 86 ? 13.906 -10.961 -12.508 1 96.31 86 ILE B N 1
ATOM 1532 C CA . ILE B 1 86 ? 12.719 -11.5 -13.164 1 96.31 86 ILE B CA 1
ATOM 1533 C C . ILE B 1 86 ? 12.469 -10.75 -14.477 1 96.31 86 ILE B C 1
ATOM 1535 O O . ILE B 1 86 ? 12.18 -9.555 -14.469 1 96.31 86 ILE B O 1
ATOM 1539 N N . H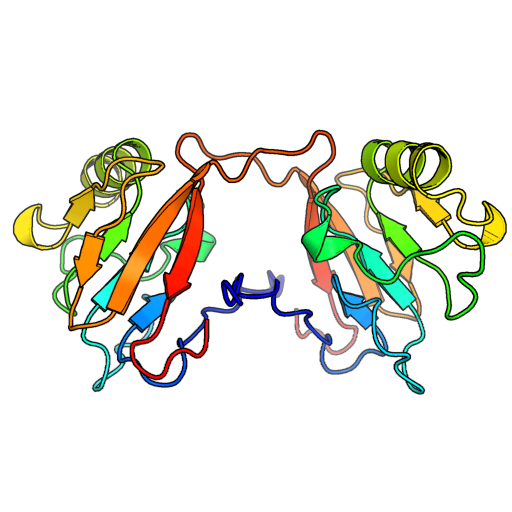IS B 1 87 ? 12.641 -11.445 -15.562 1 95 87 HIS B N 1
ATOM 1540 C CA . HIS B 1 87 ? 12.469 -10.867 -16.891 1 95 87 HIS B CA 1
ATOM 1541 C C . HIS B 1 87 ? 13.312 -9.609 -17.047 1 95 87 HIS B C 1
ATOM 1543 O O . HIS B 1 87 ? 12.812 -8.57 -17.484 1 95 87 HIS B O 1
ATOM 1549 N N . GLY B 1 88 ? 14.469 -9.617 -16.562 1 93.25 88 GLY B N 1
ATOM 1550 C CA . GLY B 1 88 ? 15.445 -8.57 -16.781 1 93.25 88 GLY B CA 1
ATOM 1551 C C . GLY B 1 88 ? 15.336 -7.434 -15.773 1 93.25 88 GLY B C 1
ATOM 1552 O O . GLY B 1 88 ? 16.109 -6.469 -15.836 1 93.25 88 GLY B O 1
ATOM 1553 N N . THR B 1 89 ? 14.406 -7.539 -14.867 1 92.75 89 THR B N 1
ATOM 1554 C CA . THR B 1 89 ? 14.188 -6.523 -13.844 1 92.75 89 THR B CA 1
ATOM 1555 C C . THR B 1 89 ? 14.523 -7.062 -12.461 1 92.75 89 THR B C 1
ATOM 1557 O O . THR B 1 89 ? 14.125 -8.172 -12.109 1 92.75 89 THR B O 1
ATOM 1560 N N . GLU B 1 90 ? 15.328 -6.297 -11.758 1 93.81 90 GLU B N 1
ATOM 1561 C CA . GLU B 1 90 ? 15.617 -6.695 -10.383 1 93.81 90 GLU B CA 1
ATOM 1562 C C . GLU B 1 90 ? 14.438 -6.391 -9.469 1 93.81 90 GLU B C 1
ATOM 1564 O O . GLU B 1 90 ? 13.898 -5.285 -9.484 1 93.81 90 GLU B O 1
ATOM 1569 N N . VAL B 1 91 ? 14.078 -7.414 -8.727 1 94.19 91 VAL B N 1
ATOM 1570 C CA . VAL B 1 91 ? 12.961 -7.285 -7.801 1 94.19 91 VAL B CA 1
ATOM 1571 C C . VAL B 1 91 ? 13.406 -7.684 -6.395 1 94.19 91 VAL B C 1
ATOM 1573 O O . VAL B 1 91 ? 14.031 -8.734 -6.207 1 94.19 91 VAL B O 1
ATOM 1576 N N . THR B 1 92 ? 13.172 -6.895 -5.383 1 92.06 92 THR B N 1
ATOM 1577 C CA . THR B 1 92 ? 13.43 -7.191 -3.979 1 92.06 92 THR B CA 1
ATOM 1578 C C . THR B 1 92 ? 12.164 -7 -3.146 1 92.06 92 THR B C 1
ATOM 1580 O O . THR B 1 92 ? 11.477 -5.98 -3.27 1 92.06 92 THR B O 1
ATOM 1583 N N . LEU B 1 93 ? 11.82 -8.023 -2.41 1 91.88 93 LEU B N 1
ATOM 1584 C CA . LEU B 1 93 ? 10.758 -7.883 -1.424 1 91.88 93 LEU B CA 1
ATOM 1585 C C . LEU B 1 93 ? 11.297 -7.301 -0.121 1 91.88 93 LEU B C 1
ATOM 1587 O O . LEU B 1 93 ? 12.32 -7.762 0.394 1 91.88 93 LEU B O 1
ATOM 1591 N N . VAL B 1 94 ? 10.656 -6.332 0.396 1 84.19 94 VAL B N 1
ATOM 1592 C CA . VAL B 1 94 ? 11 -5.766 1.697 1 84.19 94 VAL B CA 1
ATOM 1593 C C . VAL B 1 94 ? 9.773 -5.766 2.602 1 84.19 94 VAL B C 1
ATOM 1595 O O . VAL B 1 94 ? 8.648 -5.57 2.133 1 84.19 94 VAL B O 1
ATOM 1598 N N . GLU B 1 95 ? 10.07 -6.227 3.881 1 80.25 95 GLU B N 1
ATOM 1599 C CA . GLU B 1 95 ? 8.938 -6.234 4.812 1 80.25 95 GLU B CA 1
ATOM 1600 C C . GLU B 1 95 ? 8.234 -4.879 4.832 1 80.25 95 GLU B C 1
ATOM 1602 O O . GLU B 1 95 ? 8.883 -3.834 4.832 1 80.25 95 GLU B O 1
ATOM 1607 N N . ALA B 1 96 ? 6.977 -4.953 4.445 1 68 96 ALA B N 1
ATOM 1608 C CA . ALA B 1 96 ? 6.219 -3.711 4.582 1 68 96 ALA B CA 1
ATOM 1609 C C . ALA B 1 96 ? 6.242 -3.215 6.027 1 68 96 ALA B C 1
ATOM 1611 O O . ALA B 1 96 ? 5.84 -3.934 6.945 1 68 96 ALA B O 1
ATOM 1612 N N . ASN B 1 97 ? 7.516 -3.127 6.543 1 59.5 97 ASN B N 1
ATOM 1613 C CA . ASN B 1 97 ? 7.633 -2.637 7.914 1 59.5 97 ASN B CA 1
ATOM 1614 C C . ASN B 1 97 ? 6.398 -1.851 8.336 1 59.5 97 ASN B C 1
ATOM 1616 O O . ASN B 1 97 ? 6.07 -0.825 7.734 1 59.5 97 ASN B O 1
ATOM 1620 N N . HIS B 1 98 ? 5.605 -2.721 8.898 1 59.91 98 HIS B N 1
ATOM 1621 C CA . HIS B 1 98 ? 4.418 -2.115 9.492 1 59.91 98 HIS B CA 1
ATOM 1622 C C . HIS B 1 98 ? 4.797 -0.995 10.453 1 59.91 98 HIS B C 1
ATOM 1624 O O . HIS B 1 98 ? 5.723 -1.143 11.25 1 59.91 98 HIS B O 1
ATOM 1630 N N . CYS B 1 99 ? 4.789 0.191 9.93 1 70.81 99 CYS B N 1
ATOM 1631 C CA . CYS B 1 99 ? 4.887 1.332 10.828 1 70.81 99 CYS B CA 1
ATOM 1632 C C . CYS B 1 99 ? 3.648 1.435 11.711 1 70.81 99 CYS B C 1
ATOM 1634 O O . CYS B 1 99 ? 2.523 1.301 11.227 1 70.81 99 CYS B O 1
ATOM 1636 N N . PRO B 1 100 ? 4.008 1.354 13.062 1 76.81 100 PRO B N 1
ATOM 1637 C CA . PRO B 1 100 ? 2.863 1.635 13.93 1 76.81 100 PRO B CA 1
ATOM 1638 C C . PRO B 1 100 ? 1.98 2.762 13.398 1 76.81 100 PRO B C 1
ATOM 1640 O O . PRO B 1 100 ? 2.492 3.783 12.938 1 76.81 100 PRO B O 1
ATOM 1643 N N . GLY B 1 101 ? 0.636 2.416 13.359 1 84.69 101 GLY B N 1
ATOM 1644 C CA . GLY B 1 101 ? -0.289 3.455 12.938 1 84.69 101 GLY B CA 1
ATOM 1645 C C . GLY B 1 101 ? -0.573 3.424 11.445 1 84.69 101 GLY B C 1
ATOM 1646 O O . GLY B 1 101 ? -1.352 4.234 10.938 1 84.69 101 GLY B O 1
ATOM 1647 N N . ALA B 1 102 ? 0.106 2.537 10.758 1 85.38 102 ALA B N 1
ATOM 1648 C CA . ALA B 1 102 ? -0.148 2.416 9.328 1 85.38 102 ALA B CA 1
ATOM 1649 C C . ALA B 1 102 ? -1.621 2.121 9.055 1 85.38 102 ALA B C 1
ATOM 1651 O O . ALA B 1 102 ? -2.238 1.313 9.758 1 85.38 102 ALA B O 1
ATOM 1652 N N . VAL B 1 103 ? -2.166 2.801 8.031 1 85.25 103 VAL B N 1
ATOM 1653 C CA . VAL B 1 103 ? -3.594 2.656 7.773 1 85.25 103 VAL B CA 1
ATOM 1654 C C . VAL B 1 103 ? -3.836 2.51 6.273 1 85.25 103 VAL B C 1
ATOM 1656 O O . VAL B 1 103 ? -2.975 2.861 5.461 1 85.25 103 VAL B O 1
ATOM 1659 N N . GLN B 1 104 ? -4.871 1.869 5.941 1 81.81 104 GLN B N 1
ATOM 1660 C CA . GLN B 1 104 ? -5.531 1.979 4.645 1 81.81 104 GLN B CA 1
ATOM 1661 C C . GLN B 1 104 ? -6.625 3.043 4.672 1 81.81 104 GLN B C 1
ATOM 1663 O O . GLN B 1 104 ? -7.246 3.277 5.715 1 81.81 104 GLN B O 1
ATOM 1668 N N . LEU B 1 105 ? -6.832 3.758 3.533 1 87.75 105 LEU B N 1
ATOM 1669 C CA . LEU B 1 105 ? -7.84 4.805 3.438 1 87.75 105 LEU B CA 1
ATOM 1670 C C . LEU B 1 105 ? -9.016 4.352 2.578 1 87.75 105 LEU B C 1
ATOM 1672 O O . LEU B 1 105 ? -8.82 3.9 1.446 1 87.75 105 LEU B O 1
ATOM 1676 N N . LEU B 1 106 ? -10.188 4.387 3.113 1 84.5 106 LEU B N 1
ATOM 1677 C CA . LEU B 1 106 ? -11.414 4.141 2.369 1 84.5 106 LEU B CA 1
ATOM 1678 C C . LEU B 1 106 ? -12.141 5.445 2.066 1 84.5 106 LEU B C 1
ATOM 1680 O O . LEU B 1 106 ? -12.469 6.203 2.982 1 84.5 106 LEU B O 1
ATOM 1684 N N . PHE B 1 107 ? -12.289 5.801 0.771 1 87.31 107 PHE B N 1
ATOM 1685 C CA . PHE B 1 107 ? -13.008 6.996 0.344 1 87.31 107 PHE B CA 1
ATOM 1686 C C . PHE B 1 107 ? -14.359 6.629 -0.246 1 87.31 107 PHE B C 1
ATOM 1688 O O . PHE B 1 107 ? -14.453 5.734 -1.089 1 87.31 107 PHE B O 1
ATOM 1695 N N . ARG B 1 108 ? -15.383 7.191 0.24 1 86.25 108 ARG B N 1
ATOM 1696 C CA . ARG B 1 108 ? -16.703 7.055 -0.357 1 86.25 108 ARG B CA 1
ATOM 1697 C C . ARG B 1 108 ? -17.172 8.375 -0.959 1 86.25 108 ARG B C 1
ATOM 1699 O O . ARG B 1 108 ? -17.453 9.328 -0.231 1 86.25 108 ARG B O 1
ATOM 1706 N N . LEU B 1 109 ? -17.094 8.453 -2.271 1 80.5 109 LEU B N 1
ATOM 1707 C CA . LEU B 1 109 ? -17.469 9.68 -2.969 1 80.5 109 LEU B CA 1
ATOM 1708 C C . LEU B 1 109 ? -18.984 9.797 -3.08 1 80.5 109 LEU B C 1
ATOM 1710 O O . LEU B 1 109 ? -19.688 8.789 -3.01 1 80.5 109 LEU B O 1
ATOM 1714 N N . ALA B 1 110 ? -19.469 11.109 -2.938 1 68.5 110 ALA B N 1
ATOM 1715 C CA . ALA B 1 110 ? -20.891 11.406 -2.967 1 68.5 110 ALA B CA 1
ATOM 1716 C C . ALA B 1 110 ? -21.562 10.773 -4.18 1 68.5 110 ALA B C 1
ATOM 1718 O O . ALA B 1 110 ? -22.766 10.469 -4.148 1 68.5 110 ALA B O 1
ATOM 1719 N N . ASP B 1 111 ? -20.953 10.82 -5.34 1 59.03 111 ASP B N 1
ATOM 1720 C CA . ASP B 1 111 ? -21.734 10.289 -6.453 1 59.03 111 ASP B CA 1
ATOM 1721 C C . ASP B 1 111 ? -21.859 8.773 -6.352 1 59.03 111 ASP B C 1
ATOM 1723 O O . ASP B 1 111 ? -22.484 8.141 -7.203 1 59.03 111 ASP B O 1
ATOM 1727 N N . GLY B 1 112 ? -21.828 8.289 -5.293 1 51.78 112 GLY B N 1
ATOM 1728 C CA . GLY B 1 112 ? -22.109 6.895 -5.02 1 51.78 112 GLY B CA 1
ATOM 1729 C C . GLY B 1 112 ? -20.969 5.965 -5.352 1 51.78 112 GLY B C 1
ATOM 1730 O O . GLY B 1 112 ? -21.047 4.758 -5.117 1 51.78 112 GLY B O 1
ATOM 1731 N N . ARG B 1 113 ? -20.062 6.605 -6.188 1 42.28 113 ARG B N 1
ATOM 1732 C CA . ARG B 1 113 ? -18.984 5.695 -6.551 1 42.28 113 ARG B CA 1
ATOM 1733 C C . ARG B 1 113 ? -17.969 5.574 -5.418 1 42.28 113 ARG B C 1
ATOM 1735 O O . ARG B 1 113 ? -17.719 6.539 -4.691 1 42.28 113 ARG B O 1
ATOM 1742 N N . LYS B 1 114 ? -17.922 4.523 -4.965 1 38.34 114 LYS B N 1
ATOM 1743 C CA . LYS B 1 114 ? -16.984 4.191 -3.902 1 38.34 114 LYS B CA 1
ATOM 1744 C C . LYS B 1 114 ? -15.586 3.965 -4.461 1 38.34 114 LYS B C 1
ATOM 1746 O O . LYS B 1 114 ? -15.43 3.424 -5.559 1 38.34 114 LYS B O 1
#

Organism: Haematococcus lacustris (NCBI:txid44745)

Secondary structure (DSSP, 8-state):
---------EE-TTS-EEES--SS--TT--EEE-----HHHHTT--TT--SS-EEEEHHHHHHHHHHH---GGGEEEE-BT-EEEETTEEEEEEE----TT-EEEEEE-TTS--/---------EE-TTS-EEES--SS--TT--EEE-----HHHHTT--TT--SS-EEEEHHHHHHHHHHH---GGGEEEE-BT-EEEETTEEEEEEE----TT-EEEEEE-TTS--

pLDDT: mean 84.7, std 17.78, range [21.8, 98.62]

Solvent-accessible surface area (backbone atoms only — not comparable to full-atom values): 12190 Å² total; per-residue (Å²): 119,79,23,57,54,59,59,75,48,42,72,43,84,98,54,35,39,27,34,32,51,43,71,58,88,54,91,70,42,67,34,32,34,43,47,38,70,46,66,73,35,47,40,54,62,34,50,76,56,76,81,56,43,34,36,27,28,50,54,30,37,51,48,43,42,67,75,43,46,33,50,66,90,35,55,43,54,44,60,68,77,41,80,40,77,56,95,74,27,38,37,28,35,35,70,46,68,77,36,74,46,29,36,39,78,40,46,40,42,74,88,58,54,46,119,78,23,57,56,60,60,75,48,40,73,43,84,96,54,36,39,28,34,32,53,43,68,58,88,52,93,70,42,69,36,33,34,42,46,38,69,46,66,73,36,47,40,54,63,33,50,76,56,76,82,53,43,34,37,27,28,49,54,30,37,52,47,45,41,67,75,43,45,33,50,66,90,35,54,40,54,44,62,67,77,39,82,41,78,56,95,74,26,36,37,26,36,35,71,46,67,77,36,73,46,30,36,38,79,40,48,40,42,74,87,57,50,46

Radius of gyration: 18.19 Å; Cα contacts (8 Å, |Δi|>4): 511; chains: 2; bounding box: 42×50×39 Å

Foldseek 3Di:
DQLQVQPPWDDDPPALEIELDQQDQDVSHAEYEYEAQDCSSCPNDALPDDSAAYEYAPVRLVVCCPVHVHDNVRYHHDDAPDWDQDPNDTDHHHPPPPDVPDDDDRDQDPVRND/DQLQVQPPWDDDPPALEIELDQQDQDVSHAEYEYEAQDCSSCPNDALPDDSAAYEYAPVRLVVCCPPHVHDNVRYHHDDAPDWDQDPNDTDHHHPPPPDVPDDDDRDQDPVRND

Nearest PDB structures (foldseek):
  8cg9-assembly1_A  TM=8.068E-01  e=3.401E-10  Homo sapiens
  5q1u-assembly1_A  TM=8.156E-01  e=5.655E-10  Homo sapiens
  4b87-assembly1_A  TM=8.321E-01  e=1.002E-09  Homo sapiens
  5ahr-assembly1_A-2  TM=7.918E-01  e=3.401E-10  Homo sapiens
  5aho-assembly1_A  TM=8.398E-01  e=1.593E-06  Homo sapiens

InterPro domains:
  IPR036866 Ribonuclease Z/Hydroxyacylglutathione hydrolase-like [G3DSA:3.60.15.10] (5-114)
  IPR036866 Ribonuclease Z/Hydroxyacylglutathione hydrolase-like [SSF56281] (29-113)